Protein AF-A0A8S9FBH9-F1 (afdb_monomer_lite)

Sequence (185 aa):
MNLSHRLPSRLKTMTKLHVSSLDAKRSSSVSAVSSFIMPPCSRPLRRAVIYIVAISISIFVLYRSLDSLDAVPGSSSSIFSRIFPSFDSFQSLELEEPKLEDVLRRAATRDNTVILTTLNEAWAAPGSVIDLFFESFRIGEGTSMLLNHLVIIALDAKAYSRCRELHKHCFSLETEGVDFSSVFK

Radius of gyration: 32.29 Å; chains: 1; bounding box: 54×77×90 Å

Secondary structure (DSSP, 8-state):
-------------------------------------PPP--HHHHHHHHHHHHHHHHHHHHHHHHHTSS-PPPPP--SGGGT-TT-TTS-S----PPPHHHHHHHH--TTS--EEEEE-HHHHSTTSHHHHHHHHHHHSTTGGGGGGTEEEEESSHHHHHHHHHH-S-EEE---TT--GGGTT-

pLDDT: mean 71.26, std 25.55, range [25.06, 98.19]

Structure (mmCIF, N/CA/C/O backbone):
data_AF-A0A8S9FBH9-F1
#
_entry.id   AF-A0A8S9FBH9-F1
#
loop_
_atom_site.group_PDB
_atom_site.id
_atom_site.type_symbol
_atom_site.label_atom_id
_atom_site.label_alt_id
_atom_site.label_comp_id
_atom_site.label_asym_id
_atom_site.label_entity_id
_atom_site.label_seq_id
_atom_site.pdbx_PDB_ins_code
_atom_site.Cartn_x
_atom_site.Cartn_y
_atom_site.Cartn_z
_atom_site.occupancy
_atom_site.B_iso_or_equiv
_atom_site.auth_seq_id
_atom_site.auth_comp_id
_atom_site.auth_asym_id
_atom_site.auth_atom_id
_atom_site.pdbx_PDB_model_num
ATOM 1 N N . MET A 1 1 ? -3.070 -26.910 27.640 1.00 42.75 1 MET A N 1
ATOM 2 C CA . MET A 1 1 ? -2.959 -26.814 29.119 1.00 42.75 1 MET A CA 1
ATOM 3 C C . MET A 1 1 ? -3.865 -25.690 29.616 1.00 42.75 1 MET A C 1
ATOM 5 O O . MET A 1 1 ? -4.257 -24.861 28.808 1.00 42.75 1 MET A O 1
ATOM 9 N N . ASN A 1 2 ? -4.192 -25.656 30.910 1.00 31.73 2 ASN A N 1
ATOM 10 C CA . ASN A 1 2 ? -4.990 -24.605 31.553 1.00 31.73 2 ASN A CA 1
ATOM 11 C C . ASN A 1 2 ? -4.221 -24.117 32.793 1.00 31.73 2 ASN A C 1
ATOM 13 O O . ASN A 1 2 ? -3.760 -24.957 33.563 1.00 31.73 2 ASN A O 1
ATOM 17 N N . LEU A 1 3 ? -4.065 -22.802 32.979 1.00 40.53 3 LEU A N 1
ATOM 18 C CA . LEU A 1 3 ? -3.448 -22.225 34.176 1.00 40.53 3 LEU A CA 1
ATOM 19 C C . LEU A 1 3 ? -4.279 -21.036 34.675 1.00 40.53 3 LEU A C 1
ATOM 21 O O . LEU A 1 3 ? -4.387 -20.015 34.003 1.00 40.53 3 LEU A O 1
ATOM 25 N N . SER A 1 4 ? -4.876 -21.179 35.859 1.00 39.44 4 SER A N 1
ATOM 26 C CA . SER A 1 4 ? -5.783 -20.192 36.456 1.00 39.44 4 SER A CA 1
ATOM 27 C C . SER A 1 4 ? -5.301 -19.757 37.843 1.00 39.44 4 SER A C 1
ATOM 29 O O . SER A 1 4 ? -5.444 -20.508 38.805 1.00 39.44 4 SER A O 1
ATOM 31 N N . HIS A 1 5 ? -4.823 -18.517 37.972 1.00 41.66 5 HIS A N 1
ATOM 32 C CA . HIS A 1 5 ? -4.585 -17.837 39.256 1.00 41.66 5 HIS A CA 1
ATOM 33 C C . HIS A 1 5 ? -5.153 -16.410 39.139 1.00 41.66 5 HIS A C 1
ATOM 35 O O . HIS A 1 5 ? -4.651 -15.618 38.354 1.00 41.66 5 HIS A O 1
ATOM 41 N N . ARG A 1 6 ? -6.331 -16.072 39.681 1.00 37.19 6 ARG A N 1
ATOM 42 C CA . ARG A 1 6 ? -6.738 -15.955 41.103 1.00 37.19 6 ARG A CA 1
ATOM 43 C C . ARG A 1 6 ? -5.998 -14.862 41.903 1.00 37.19 6 ARG A C 1
ATOM 45 O O . ARG A 1 6 ? -5.068 -15.137 42.649 1.00 37.19 6 ARG A O 1
ATOM 52 N N . LEU A 1 7 ? -6.552 -13.646 41.796 1.00 46.41 7 LEU A N 1
ATOM 53 C CA . LEU A 1 7 ? -6.781 -12.647 42.870 1.00 46.41 7 LEU A CA 1
ATOM 54 C C . LEU A 1 7 ? -7.252 -13.295 44.205 1.00 46.41 7 LEU A C 1
ATOM 56 O O . LEU A 1 7 ? -7.751 -14.425 44.134 1.00 46.41 7 LEU A O 1
ATOM 60 N N . PRO A 1 8 ? -7.223 -12.625 45.394 1.00 44.41 8 PRO A N 1
ATOM 61 C CA . PRO A 1 8 ? -7.472 -11.183 45.648 1.00 44.41 8 PRO A CA 1
ATOM 62 C C . PRO A 1 8 ? -6.490 -10.573 46.712 1.00 44.41 8 PRO A C 1
ATOM 64 O O . PRO A 1 8 ? -5.347 -11.003 46.723 1.00 44.41 8 PRO A O 1
ATOM 67 N N . SER A 1 9 ? -6.736 -9.582 47.604 1.00 35.50 9 SER A N 1
ATOM 68 C CA . SER A 1 9 ? -7.927 -8.802 48.040 1.00 35.50 9 SER A CA 1
ATOM 69 C C . SER A 1 9 ? -7.603 -7.528 48.866 1.00 35.50 9 SER A C 1
ATOM 71 O O . SER A 1 9 ? -6.789 -7.606 49.774 1.00 35.50 9 SER A O 1
ATOM 73 N N . ARG A 1 10 ? -8.433 -6.473 48.698 1.00 39.34 10 ARG A N 1
ATOM 74 C CA . ARG A 1 10 ? -8.969 -5.514 49.719 1.00 39.34 10 ARG A CA 1
ATOM 75 C C . ARG A 1 10 ? -8.028 -4.706 50.653 1.00 39.34 10 ARG A C 1
ATOM 77 O O . ARG A 1 10 ? -7.393 -5.282 51.523 1.00 39.34 10 ARG A O 1
ATOM 84 N N . LEU A 1 11 ? -8.316 -3.396 50.761 1.00 38.41 11 LEU A N 1
ATOM 85 C CA . LEU A 1 11 ? -8.993 -2.788 51.939 1.00 38.41 11 LEU A CA 1
ATOM 86 C C . LEU A 1 11 ? -9.667 -1.449 51.532 1.00 38.41 11 LEU A C 1
ATOM 88 O O . LEU A 1 11 ? -9.016 -0.586 50.965 1.00 38.41 11 LEU A O 1
ATOM 92 N N . LYS A 1 12 ? -11.011 -1.393 51.482 1.00 35.06 12 LYS A N 1
ATOM 93 C CA . LYS A 1 12 ? -11.954 -0.716 52.421 1.00 35.06 12 LYS A CA 1
ATOM 94 C C . LYS A 1 12 ? -11.729 0.807 52.580 1.00 35.06 12 LYS A C 1
ATOM 96 O O . LYS A 1 12 ? -10.680 1.193 53.065 1.00 35.06 12 LYS A O 1
ATOM 101 N N . THR A 1 13 ? -12.605 1.7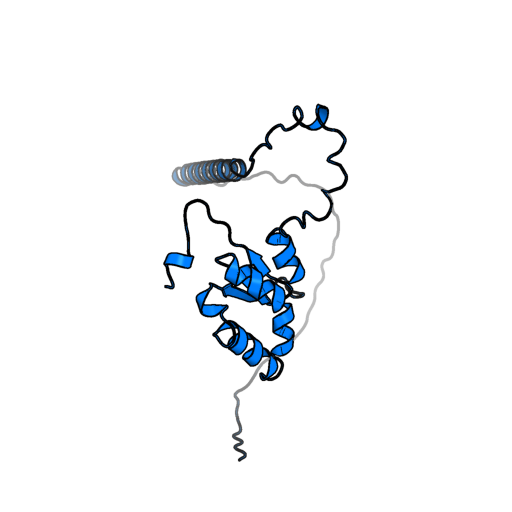20 52.130 1.00 31.25 13 THR A N 1
ATOM 102 C CA . THR A 1 13 ? -14.051 1.971 52.422 1.00 31.25 13 THR A CA 1
ATOM 103 C C . THR A 1 13 ? -14.312 2.750 53.721 1.00 31.25 13 THR A C 1
ATOM 105 O O . THR A 1 13 ? -14.167 2.164 54.787 1.00 31.25 13 THR A O 1
ATOM 108 N N . MET A 1 14 ? -14.812 3.994 53.588 1.00 36.06 14 MET A N 1
ATOM 109 C CA . MET A 1 14 ? -15.831 4.744 54.380 1.00 36.06 14 MET A CA 1
ATOM 110 C C . MET A 1 14 ? -15.594 6.273 54.210 1.00 36.06 14 MET A C 1
ATOM 112 O O . MET A 1 14 ? -14.488 6.658 53.855 1.00 36.06 14 MET A O 1
ATOM 116 N N . THR A 1 15 ? -16.567 7.191 54.336 1.00 32.78 15 THR A N 1
ATOM 117 C CA . THR A 1 15 ? -17.953 7.096 54.858 1.00 32.78 15 THR A CA 1
ATOM 118 C C . THR A 1 15 ? -18.947 7.953 54.034 1.00 32.78 15 THR A C 1
ATOM 120 O O . THR A 1 15 ? -18.561 8.687 53.132 1.00 32.78 15 THR A O 1
ATOM 123 N N . LYS A 1 16 ? -20.245 7.851 54.349 1.00 33.19 16 LYS A N 1
ATOM 124 C CA . LYS A 1 16 ? -21.409 8.521 53.726 1.00 33.19 16 LYS A CA 1
ATOM 125 C C . LYS A 1 16 ? -22.096 9.433 54.756 1.00 33.19 16 LYS A C 1
ATOM 127 O O . LYS A 1 16 ? -22.123 9.021 55.908 1.00 33.19 16 LYS A O 1
ATOM 132 N N . LEU A 1 17 ? -22.693 10.561 54.327 1.00 28.41 17 LEU A N 1
ATOM 133 C CA . LEU A 1 17 ? -23.881 11.302 54.856 1.00 28.41 17 LEU A CA 1
ATOM 134 C C . LEU A 1 17 ? -23.805 12.792 54.399 1.00 28.41 17 LEU A C 1
ATOM 136 O O . LEU A 1 17 ? -22.716 13.247 54.079 1.00 28.41 17 LEU A O 1
ATOM 140 N N . HIS A 1 18 ? -24.839 13.649 54.431 1.00 27.44 18 HIS A N 1
ATOM 141 C CA . HIS A 1 18 ? -26.244 13.550 53.981 1.00 27.44 18 HIS A CA 1
ATOM 142 C C . HIS A 1 18 ? -26.946 14.922 54.160 1.00 27.44 18 HIS A C 1
ATOM 144 O O . HIS A 1 18 ? -27.105 15.374 55.286 1.00 27.44 18 HIS A O 1
ATOM 150 N N . VAL A 1 19 ? -27.390 15.528 53.049 1.00 29.62 19 VAL A N 1
ATOM 151 C CA . VAL A 1 19 ? -28.557 16.436 52.881 1.00 29.62 19 VAL A CA 1
ATOM 152 C C . VAL A 1 19 ? -28.923 17.435 54.002 1.00 29.62 19 VAL A C 1
ATOM 154 O O . VAL A 1 19 ? -29.487 17.048 55.023 1.00 29.62 19 VAL A O 1
ATOM 157 N N . SER A 1 20 ? -28.806 18.737 53.695 1.00 27.69 20 SER A N 1
ATOM 158 C CA . SER A 1 20 ? -29.863 19.784 53.797 1.00 27.69 20 SER A CA 1
ATOM 159 C C . SER A 1 20 ? -29.288 21.109 53.258 1.00 27.69 20 SER A C 1
ATOM 161 O O . SER A 1 20 ? -28.214 21.511 53.680 1.00 27.69 20 SER A O 1
ATOM 163 N N . SER A 1 21 ? -29.809 21.729 52.193 1.00 29.33 21 SER A N 1
ATOM 164 C CA . SER A 1 21 ? -31.134 22.361 52.034 1.00 29.33 21 SER A CA 1
ATOM 165 C C . SER A 1 21 ? -31.280 23.691 52.784 1.00 29.33 21 SER A C 1
ATOM 167 O O . SER A 1 21 ? -31.655 23.692 53.953 1.00 29.33 21 SER A O 1
ATOM 169 N N . LEU A 1 22 ? -31.113 24.808 52.064 1.00 36.09 22 LEU A N 1
ATOM 170 C CA . LEU A 1 22 ? -31.964 25.997 52.217 1.00 36.09 22 LEU A CA 1
ATOM 171 C C . LEU A 1 22 ? -31.908 26.858 50.941 1.00 36.09 22 LEU A C 1
ATOM 173 O O . LEU A 1 22 ? -30.915 27.525 50.665 1.00 36.09 22 LEU A O 1
ATOM 177 N N . ASP A 1 23 ? -32.983 26.815 50.155 1.00 31.38 23 ASP A N 1
ATOM 178 C CA . ASP A 1 23 ? -33.165 27.636 48.955 1.00 31.38 23 ASP A CA 1
ATOM 179 C C . ASP A 1 23 ? -33.578 29.071 49.321 1.00 31.38 23 ASP A C 1
ATOM 181 O O . ASP A 1 23 ? -34.546 29.276 50.054 1.00 31.38 23 ASP A O 1
ATOM 185 N N . ALA A 1 24 ? -32.906 30.072 48.744 1.00 29.06 24 ALA A N 1
ATOM 186 C CA . ALA A 1 24 ? -33.258 31.496 48.856 1.00 29.06 24 ALA A CA 1
ATOM 187 C C . ALA A 1 24 ? -33.447 32.137 47.465 1.00 29.06 24 ALA A C 1
ATOM 189 O O . ALA A 1 24 ? -32.886 33.176 47.122 1.00 29.06 24 ALA A O 1
ATOM 190 N N . LYS A 1 25 ? -34.250 31.459 46.643 1.00 30.03 25 LYS A N 1
ATOM 191 C CA . LYS A 1 25 ? -34.671 31.822 45.283 1.00 30.03 25 LYS A CA 1
ATOM 192 C C . LYS A 1 25 ? -35.120 33.288 45.135 1.00 30.03 25 LYS A C 1
ATOM 194 O O . LYS A 1 25 ? -36.192 33.655 45.616 1.00 30.03 25 LYS A O 1
ATOM 199 N N . ARG A 1 26 ? -34.445 34.059 44.270 1.00 25.06 26 ARG A N 1
ATOM 200 C CA . ARG A 1 26 ? -35.131 35.060 43.427 1.00 25.06 26 ARG A CA 1
ATOM 201 C C . ARG A 1 26 ? -34.497 35.184 42.043 1.00 25.06 26 ARG A C 1
ATOM 203 O O . ARG A 1 26 ? -33.284 35.263 41.907 1.00 25.06 26 ARG A O 1
ATOM 210 N N . SER A 1 27 ? -35.350 35.195 41.021 1.00 35.34 27 SER A N 1
ATOM 211 C CA . SER A 1 27 ? -34.977 35.385 39.619 1.00 35.34 27 SER A CA 1
ATOM 212 C C . SER A 1 27 ? -35.276 36.814 39.172 1.00 35.34 27 SER A C 1
ATOM 214 O O . SER A 1 27 ? -36.361 37.321 39.463 1.00 35.34 27 SER A O 1
ATOM 216 N N . SER A 1 28 ? -34.344 37.416 38.430 1.00 31.23 28 SER A N 1
ATOM 217 C CA . SER A 1 28 ? -34.627 38.435 37.411 1.00 31.23 28 SER A CA 1
ATOM 218 C C . SER A 1 28 ? -33.380 38.689 36.560 1.00 31.23 28 SER A C 1
ATOM 220 O O . SER A 1 28 ? -32.383 39.215 37.050 1.00 31.23 28 SER A O 1
ATOM 222 N N . SER A 1 29 ? -33.441 38.348 35.277 1.00 43.03 29 SER A N 1
ATOM 223 C CA . SER A 1 29 ? -32.496 38.824 34.264 1.00 43.03 29 SER A CA 1
ATOM 224 C C . SER A 1 29 ? -32.738 40.301 33.939 1.00 43.03 29 SER A C 1
ATOM 226 O O . SER A 1 29 ? -33.898 40.670 33.774 1.00 43.03 29 SER A O 1
ATOM 228 N N . VAL A 1 30 ? -31.675 41.095 33.752 1.00 35.41 30 VAL A N 1
ATOM 229 C CA . VAL A 1 30 ? -31.460 42.039 32.624 1.00 35.41 30 VAL A CA 1
ATOM 230 C C . VAL A 1 30 ? -30.144 42.814 32.833 1.00 35.41 30 VAL A C 1
ATOM 232 O O . VAL A 1 30 ? -29.771 43.142 33.953 1.00 35.41 30 VAL A O 1
ATOM 235 N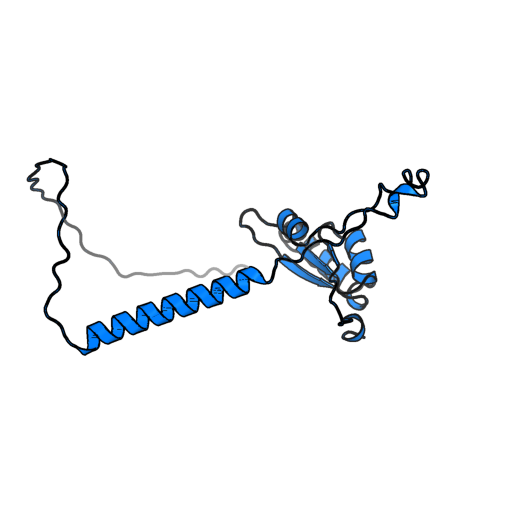 N . SER A 1 31 ? -29.449 43.055 31.719 1.00 43.34 31 SER A N 1
ATOM 236 C CA . SER A 1 31 ? -28.289 43.924 31.459 1.00 43.34 31 SER A CA 1
ATOM 237 C C . SER A 1 31 ? -27.680 44.770 32.592 1.00 43.34 31 SER A C 1
ATOM 239 O O . SER A 1 31 ? -28.280 45.736 33.057 1.00 43.34 31 SER A O 1
ATOM 241 N N . ALA A 1 32 ? -26.384 44.555 32.845 1.00 33.88 32 ALA A N 1
ATOM 242 C CA . ALA A 1 32 ? -25.480 45.565 33.400 1.00 33.88 32 ALA A CA 1
ATOM 243 C C . ALA A 1 32 ? -24.121 45.513 32.678 1.00 33.88 32 ALA A C 1
ATOM 245 O O . ALA A 1 32 ? -23.449 44.481 32.678 1.00 33.88 32 ALA A O 1
ATOM 246 N N . VAL A 1 33 ? -23.701 46.625 32.065 1.00 45.91 33 VAL A N 1
ATOM 247 C CA . VAL A 1 33 ? -22.347 46.773 31.505 1.00 45.91 33 VAL A CA 1
ATOM 248 C C . VAL A 1 33 ? -21.393 47.057 32.665 1.00 45.91 33 VAL A C 1
ATOM 250 O O . VAL A 1 33 ? -21.303 48.189 33.133 1.00 45.91 33 VAL A O 1
ATOM 253 N N . SER A 1 34 ? -20.716 46.023 33.167 1.00 34.81 34 SER A N 1
ATOM 254 C CA . SER A 1 34 ? -19.771 46.165 34.280 1.00 34.81 34 SER A CA 1
ATOM 255 C C . SER A 1 34 ? -18.381 46.550 33.771 1.00 34.81 34 SER A C 1
ATOM 257 O O . SER A 1 34 ? -17.712 45.762 33.105 1.00 34.81 34 SER A O 1
ATOM 259 N N . SER A 1 35 ? -17.952 47.769 34.094 1.00 37.72 35 SER A N 1
ATOM 260 C CA . SER A 1 35 ? -16.698 48.381 33.643 1.00 37.72 35 SER A CA 1
ATOM 261 C C . SER A 1 35 ? -15.438 47.566 33.967 1.00 37.72 35 SER A C 1
ATOM 263 O O . SER A 1 35 ? -15.326 46.963 35.035 1.00 37.72 35 SER A O 1
ATOM 265 N N . PHE A 1 36 ? -14.429 47.652 33.093 1.00 47.38 36 PHE A N 1
ATOM 266 C CA . PHE A 1 36 ? -13.065 47.189 33.372 1.00 47.38 36 PHE A CA 1
ATOM 267 C C . PHE A 1 36 ? -12.429 48.017 34.504 1.00 47.38 36 PHE A C 1
ATOM 269 O O . PHE A 1 36 ? -11.858 49.081 34.264 1.00 47.38 36 PHE A O 1
ATOM 276 N N . ILE A 1 37 ? -12.492 47.519 35.739 1.00 49.91 37 ILE A N 1
ATOM 277 C CA . ILE A 1 37 ? -11.768 48.092 36.882 1.00 49.91 37 ILE A CA 1
ATOM 278 C C . ILE A 1 37 ? -10.379 47.444 36.950 1.00 49.91 37 ILE A C 1
ATOM 280 O O . ILE A 1 37 ? -10.237 46.302 37.384 1.00 49.91 37 ILE A O 1
ATOM 284 N N . MET A 1 38 ? -9.344 48.170 36.516 1.00 52.75 38 MET A N 1
ATOM 285 C CA . MET A 1 38 ? -7.951 47.736 36.676 1.00 52.75 38 MET A CA 1
ATOM 286 C C . MET A 1 38 ? -7.377 48.172 38.040 1.00 52.75 38 MET A C 1
ATOM 288 O O . MET A 1 38 ? -7.418 49.364 38.352 1.00 52.75 38 MET A O 1
ATOM 292 N N . PRO A 1 39 ? -6.788 47.255 38.836 1.00 59.88 39 PRO A N 1
ATOM 293 C CA . PRO A 1 39 ? -5.973 47.605 40.003 1.00 59.88 39 PRO A CA 1
ATOM 294 C C . PRO A 1 39 ? -4.631 48.260 39.586 1.00 59.88 39 PRO A C 1
ATOM 296 O O . PRO A 1 39 ? -4.256 48.207 38.411 1.00 59.88 39 PRO A O 1
ATOM 299 N N . PRO A 1 40 ? -3.903 48.924 40.509 1.00 55.53 40 PRO A N 1
ATOM 300 C CA . PRO A 1 40 ? -2.894 49.926 40.152 1.00 55.53 40 PRO A CA 1
ATOM 301 C C . PRO A 1 40 ? -1.664 49.415 39.380 1.00 55.53 40 PRO A C 1
ATOM 303 O O . PRO A 1 40 ? -1.146 48.320 39.589 1.00 55.53 40 PRO A O 1
ATOM 306 N N . CYS A 1 41 ? -1.157 50.290 38.507 1.00 57.19 41 CYS A N 1
ATOM 307 C CA . CYS A 1 41 ? -0.091 50.030 37.541 1.00 57.19 41 CYS A CA 1
ATOM 308 C C . CYS A 1 41 ? 1.263 49.616 38.149 1.00 57.19 41 CYS A C 1
ATOM 310 O O . CYS A 1 41 ? 2.119 50.465 38.418 1.00 57.19 41 CYS A O 1
ATOM 312 N N . SER A 1 42 ? 1.556 48.314 38.175 1.00 63.94 42 SER A N 1
ATOM 313 C CA . SER A 1 42 ? 2.945 47.850 38.154 1.00 63.94 42 SER A CA 1
ATOM 314 C C . SER A 1 42 ? 3.532 48.058 36.745 1.00 63.94 42 SER A C 1
ATOM 316 O O . SER A 1 42 ? 3.133 47.438 35.757 1.00 63.94 42 SER A O 1
ATOM 318 N N . ARG A 1 43 ? 4.505 48.974 36.631 1.00 62.16 43 ARG A N 1
ATOM 319 C CA . ARG A 1 43 ? 5.169 49.330 35.358 1.00 62.16 43 ARG A CA 1
ATOM 320 C C . ARG A 1 43 ? 5.690 48.136 34.521 1.00 62.16 43 ARG A C 1
ATOM 322 O O . ARG A 1 43 ? 5.571 48.237 33.298 1.00 62.16 43 ARG A O 1
ATOM 329 N N . PRO A 1 44 ? 6.224 47.023 35.081 1.00 63.12 44 PRO A N 1
ATOM 330 C CA . PRO A 1 44 ? 6.607 45.866 34.263 1.00 63.12 44 PRO A CA 1
ATOM 331 C C . PRO A 1 44 ? 5.416 45.133 33.626 1.00 63.12 44 PRO A C 1
ATOM 333 O O . PRO A 1 44 ? 5.536 44.696 32.484 1.00 63.12 44 PRO A O 1
ATOM 336 N N . LEU A 1 45 ? 4.257 45.042 34.292 1.00 68.81 45 LEU A N 1
ATOM 337 C CA . LEU A 1 45 ? 3.116 44.263 33.790 1.00 68.81 45 LEU A CA 1
ATOM 338 C C . LEU A 1 45 ? 2.542 44.862 32.497 1.00 68.81 45 LEU A C 1
ATOM 340 O O . LEU A 1 45 ? 2.313 44.141 31.529 1.00 68.81 45 LEU A O 1
ATOM 344 N N . ARG A 1 46 ? 2.410 46.196 32.429 1.00 79.44 46 ARG A N 1
ATOM 345 C CA . ARG A 1 46 ? 1.979 46.887 31.198 1.00 79.44 46 ARG A CA 1
ATOM 346 C C . ARG A 1 46 ? 2.950 46.658 30.033 1.00 79.44 46 ARG A C 1
ATOM 348 O O . ARG A 1 46 ? 2.503 46.568 28.895 1.00 79.44 46 ARG A O 1
ATOM 355 N N . ARG A 1 47 ? 4.259 46.539 30.296 1.00 80.44 47 ARG A N 1
ATOM 356 C CA . ARG A 1 47 ? 5.251 46.190 29.262 1.00 80.44 47 ARG A CA 1
ATOM 357 C C . ARG A 1 47 ? 5.096 44.735 28.814 1.00 80.44 47 ARG A C 1
ATOM 359 O O . ARG A 1 47 ? 5.042 44.494 27.615 1.00 80.44 47 ARG A O 1
ATOM 366 N N . ALA A 1 48 ? 4.958 43.794 29.750 1.00 85.31 48 ALA A N 1
ATOM 367 C CA . ALA A 1 48 ? 4.767 42.375 29.444 1.00 85.31 48 ALA A CA 1
ATOM 368 C C . ALA A 1 48 ? 3.541 42.126 28.545 1.00 85.31 48 ALA A C 1
ATOM 370 O O . ALA A 1 48 ? 3.658 41.430 27.541 1.00 85.31 48 ALA A O 1
ATOM 371 N N . VAL A 1 49 ? 2.399 42.762 28.837 1.00 89.81 49 VAL A N 1
ATOM 372 C CA . VAL A 1 49 ? 1.187 42.665 27.998 1.00 89.81 49 VAL A CA 1
ATOM 373 C C . VAL A 1 49 ? 1.435 43.178 26.574 1.00 89.81 49 VAL A C 1
ATOM 375 O O . VAL A 1 49 ? 1.029 42.522 25.618 1.00 89.81 49 VAL A O 1
ATOM 378 N N . ILE A 1 50 ? 2.145 44.301 26.407 1.00 90.94 50 ILE A N 1
ATOM 379 C CA . ILE A 1 50 ? 2.481 44.839 25.075 1.00 90.94 50 ILE A CA 1
ATOM 380 C C . ILE A 1 50 ? 3.376 43.864 24.295 1.00 90.94 50 ILE A C 1
ATOM 382 O O . ILE A 1 50 ? 3.122 43.635 23.115 1.00 90.94 50 ILE A O 1
ATOM 386 N N . TYR A 1 51 ? 4.374 43.245 24.939 1.00 92.69 51 TYR A N 1
ATOM 387 C CA . TYR A 1 51 ? 5.214 42.235 24.285 1.00 92.69 51 TYR A CA 1
ATOM 388 C C . TYR A 1 51 ? 4.422 40.985 23.881 1.00 92.69 51 TYR A C 1
ATOM 390 O O . TYR A 1 51 ? 4.589 40.516 22.761 1.00 92.69 51 TYR A O 1
ATOM 398 N N . ILE A 1 52 ? 3.529 40.477 24.737 1.00 92.31 52 ILE A N 1
ATOM 399 C CA . ILE A 1 52 ? 2.681 39.313 24.418 1.00 92.31 52 ILE A CA 1
ATOM 400 C C . ILE A 1 52 ? 1.780 39.611 23.210 1.00 92.31 52 ILE A C 1
ATOM 402 O O . ILE A 1 52 ? 1.708 38.802 22.286 1.00 92.31 52 ILE A O 1
ATOM 406 N N . VAL A 1 53 ? 1.151 40.791 23.170 1.00 95.12 53 VAL A N 1
ATOM 407 C CA . VAL A 1 53 ? 0.311 41.209 22.036 1.00 95.12 53 VAL A CA 1
ATOM 408 C C . VAL A 1 53 ? 1.142 41.357 20.757 1.00 95.12 53 VAL A C 1
ATOM 410 O O . VAL A 1 53 ? 0.757 40.803 19.730 1.00 95.12 53 VAL A O 1
ATOM 413 N N . ALA A 1 54 ? 2.311 42.003 20.814 1.00 94.81 54 ALA A N 1
ATOM 414 C CA . ALA A 1 54 ? 3.205 42.136 19.660 1.00 94.81 54 ALA A CA 1
ATOM 415 C C . ALA A 1 54 ? 3.683 40.773 19.120 1.00 94.81 54 ALA A C 1
ATOM 417 O O . ALA A 1 54 ? 3.661 40.549 17.912 1.00 94.81 54 ALA A O 1
ATOM 418 N N . ILE A 1 55 ? 4.049 39.840 20.007 1.00 95.12 55 ILE A N 1
ATOM 419 C CA . ILE A 1 55 ? 4.451 38.474 19.640 1.00 95.12 55 ILE A CA 1
ATOM 420 C C . ILE A 1 55 ? 3.283 37.723 18.987 1.00 95.12 55 ILE A C 1
ATOM 422 O O . ILE A 1 55 ? 3.467 37.126 17.929 1.00 95.12 55 ILE A O 1
ATOM 426 N N . SER A 1 56 ? 2.073 37.792 19.556 1.00 94.50 56 SER A N 1
ATOM 427 C CA . SER A 1 56 ? 0.898 37.115 18.984 1.00 94.50 56 SER A CA 1
ATOM 428 C C . SER A 1 56 ? 0.506 37.654 17.602 1.00 94.50 56 SER A C 1
ATOM 430 O O . SER A 1 56 ? 0.168 36.868 16.719 1.00 94.50 56 SER A O 1
ATOM 432 N N . ILE A 1 57 ? 0.631 38.969 17.375 1.00 94.25 57 ILE A N 1
ATOM 433 C CA . ILE A 1 57 ? 0.393 39.593 16.067 1.00 94.25 57 ILE A CA 1
ATOM 434 C C . ILE A 1 57 ? 1.451 39.136 15.055 1.00 94.25 57 ILE A C 1
ATOM 436 O O . ILE A 1 57 ? 1.083 38.714 13.961 1.00 94.25 57 ILE A O 1
ATOM 440 N N . SER A 1 58 ? 2.742 39.141 15.412 1.00 94.19 58 SER A N 1
ATOM 441 C CA . SER A 1 58 ? 3.802 38.633 14.526 1.00 94.19 58 SER A CA 1
ATOM 442 C C . SER A 1 58 ? 3.600 37.161 14.157 1.00 94.19 58 SER A C 1
ATOM 444 O O . SER A 1 58 ? 3.732 36.809 12.989 1.00 94.19 58 SER A O 1
ATOM 446 N N . ILE A 1 59 ? 3.234 36.306 15.119 1.00 91.56 59 ILE A N 1
ATOM 447 C CA . ILE A 1 59 ? 2.946 34.886 14.860 1.00 91.56 59 ILE A CA 1
ATOM 448 C C . ILE A 1 59 ? 1.753 34.741 13.905 1.00 91.56 59 ILE A C 1
ATOM 450 O O . ILE A 1 59 ? 1.840 33.980 12.945 1.00 91.56 59 ILE A O 1
ATOM 454 N N . PHE A 1 60 ? 0.669 35.495 14.111 1.00 88.94 60 PHE A N 1
ATOM 455 C CA . PHE A 1 60 ? -0.507 35.451 13.236 1.00 88.94 60 PHE A CA 1
ATOM 456 C C . PHE A 1 60 ? -0.201 35.919 11.804 1.00 88.94 60 PHE A C 1
ATOM 458 O O . PHE A 1 60 ? -0.658 35.298 10.845 1.00 88.94 60 PHE A O 1
ATOM 465 N N . VAL A 1 61 ? 0.607 36.973 11.642 1.00 87.94 61 VAL A N 1
ATOM 466 C CA . VAL A 1 61 ? 1.053 37.452 10.322 1.00 87.94 61 VAL A CA 1
ATOM 467 C C . VAL A 1 61 ? 1.926 36.407 9.622 1.00 87.94 61 VAL A C 1
ATOM 469 O O . VAL A 1 61 ? 1.689 36.115 8.454 1.00 87.94 61 VAL A O 1
ATOM 472 N N . LEU A 1 62 ? 2.879 35.786 10.327 1.00 84.88 62 LEU A N 1
ATOM 473 C CA . LEU A 1 62 ? 3.705 34.711 9.764 1.00 84.88 62 LEU A CA 1
ATOM 474 C C . LEU A 1 62 ? 2.867 33.493 9.345 1.00 84.88 62 LEU A C 1
ATOM 476 O O . LEU A 1 62 ? 3.116 32.924 8.286 1.00 84.88 62 LEU A O 1
ATOM 480 N N . TYR A 1 63 ? 1.844 33.133 10.126 1.00 79.75 63 TYR A N 1
ATOM 481 C CA . TYR A 1 63 ? 0.929 32.038 9.791 1.00 79.75 63 TYR A CA 1
ATOM 482 C C . TYR A 1 63 ? 0.147 32.325 8.497 1.00 79.75 63 TYR A C 1
ATOM 484 O O . TYR A 1 63 ? 0.064 31.472 7.619 1.00 79.75 63 TYR A O 1
ATOM 492 N N . ARG A 1 64 ? -0.347 33.561 8.328 1.00 78.25 64 ARG A N 1
ATOM 493 C CA . ARG A 1 64 ? -1.028 34.011 7.099 1.00 78.25 64 ARG A CA 1
ATOM 494 C C . ARG A 1 64 ? -0.128 34.031 5.859 1.00 78.25 64 ARG A C 1
ATOM 496 O O . ARG A 1 64 ? -0.630 33.846 4.752 1.00 78.25 64 ARG A O 1
ATOM 503 N N . SER A 1 65 ? 1.177 34.241 6.025 1.00 67.56 65 SER A N 1
ATOM 504 C CA . SER A 1 65 ? 2.135 34.179 4.913 1.00 67.56 65 SER A CA 1
ATOM 505 C C . SER A 1 65 ? 2.400 32.751 4.425 1.00 67.56 65 SER A C 1
ATOM 507 O O . SER A 1 65 ? 2.698 32.577 3.249 1.00 67.56 65 SER A O 1
ATOM 509 N N . LEU A 1 66 ? 2.272 31.739 5.292 1.00 59.31 66 LEU A N 1
ATOM 510 C CA . LEU A 1 66 ? 2.361 30.325 4.898 1.00 59.31 66 LEU A CA 1
ATOM 511 C C . LEU A 1 66 ? 1.100 29.879 4.140 1.00 59.31 66 LEU A C 1
ATOM 513 O O . LEU A 1 66 ? 1.213 29.270 3.086 1.00 59.31 66 LEU A O 1
ATOM 517 N N . ASP A 1 67 ? -0.078 30.300 4.612 1.00 58.12 67 ASP A N 1
ATOM 518 C CA . ASP A 1 67 ? -1.395 30.135 3.956 1.00 58.12 67 ASP A CA 1
ATOM 519 C C . ASP A 1 67 ? -1.395 30.619 2.482 1.00 58.12 67 ASP A C 1
ATOM 521 O O . ASP A 1 67 ? -2.124 30.118 1.633 1.00 58.12 67 ASP A O 1
ATOM 525 N N . SER A 1 68 ? -0.541 31.599 2.161 1.00 55.03 68 SER A N 1
ATOM 526 C CA . SER A 1 68 ? -0.463 32.232 0.836 1.00 55.03 68 SER A CA 1
ATOM 527 C C . SER A 1 68 ? 0.439 31.501 -0.177 1.00 55.03 68 SER A C 1
ATOM 529 O O . SER A 1 68 ? 0.577 31.984 -1.300 1.00 55.03 68 SER A O 1
ATOM 531 N N . LEU A 1 69 ? 1.078 30.383 0.196 1.00 52.47 69 LEU A N 1
ATOM 532 C CA . LEU A 1 69 ? 2.007 29.638 -0.671 1.00 52.47 69 LEU A CA 1
ATOM 533 C C . LEU A 1 69 ? 1.354 28.496 -1.474 1.00 52.47 69 LEU A C 1
ATOM 535 O O . LEU A 1 69 ? 1.885 28.135 -2.520 1.00 52.47 69 LEU A O 1
ATOM 539 N N . ASP A 1 70 ? 0.185 27.995 -1.064 1.00 44.97 70 ASP A N 1
ATOM 540 C CA . ASP A 1 70 ? -0.523 26.881 -1.729 1.00 44.97 70 ASP A CA 1
ATOM 541 C C . ASP A 1 70 ? -1.416 27.314 -2.923 1.00 44.97 70 ASP A C 1
ATOM 543 O O . ASP A 1 70 ? -2.258 26.558 -3.409 1.00 44.97 70 ASP A O 1
ATOM 547 N N . ALA A 1 71 ? -1.250 28.542 -3.428 1.00 46.25 71 ALA A N 1
ATOM 548 C CA . ALA A 1 71 ? -2.109 29.147 -4.452 1.00 46.25 71 ALA A CA 1
ATOM 549 C C . ALA A 1 71 ? -1.456 29.207 -5.853 1.00 46.25 71 ALA A C 1
ATOM 551 O O . ALA A 1 71 ? -1.180 30.288 -6.379 1.00 46.25 71 ALA A O 1
ATOM 552 N N . VAL A 1 72 ? -1.231 28.050 -6.487 1.00 44.09 72 VAL A N 1
ATOM 553 C CA . VAL A 1 72 ? -0.711 27.967 -7.871 1.00 44.09 72 VAL A CA 1
ATOM 554 C C . VAL A 1 72 ? -1.799 28.341 -8.903 1.00 44.09 72 VAL A C 1
ATOM 556 O O . VAL A 1 72 ? -2.834 27.673 -8.956 1.00 44.09 72 VAL A O 1
ATOM 559 N N . PRO A 1 73 ? -1.598 29.354 -9.774 1.00 44.34 73 PRO A N 1
ATOM 560 C CA . PRO A 1 73 ? -2.549 29.685 -10.839 1.00 44.34 73 PRO A CA 1
ATOM 561 C C . PRO A 1 73 ? -2.404 28.751 -12.052 1.00 44.34 73 PRO A C 1
ATOM 563 O O . PRO A 1 73 ? -1.303 28.550 -12.565 1.00 44.34 73 PRO A O 1
ATOM 566 N N . GLY A 1 74 ? -3.520 28.220 -12.558 1.00 37.31 74 GLY A N 1
ATOM 567 C CA . GLY A 1 74 ? -3.533 27.330 -13.727 1.00 37.31 74 GLY A CA 1
ATOM 568 C C . GLY A 1 74 ? -3.100 28.008 -15.038 1.00 37.31 74 GLY A C 1
ATOM 569 O O . GLY A 1 74 ? -3.472 29.149 -15.320 1.00 37.31 74 GLY A O 1
ATOM 570 N N . SER A 1 75 ? -2.337 27.288 -15.867 1.00 39.41 75 SER A N 1
ATOM 571 C CA . SER A 1 75 ? -1.852 27.779 -17.169 1.00 39.41 75 SER A CA 1
ATOM 572 C C . SER A 1 75 ? -2.933 27.805 -18.260 1.00 39.41 75 SER A C 1
ATOM 574 O O . SER A 1 75 ? -3.879 27.023 -18.255 1.00 39.41 75 SER A O 1
ATOM 576 N N . SER A 1 76 ? -2.781 28.716 -19.227 1.00 50.25 76 SER A N 1
ATOM 577 C CA . SER A 1 76 ? -3.773 28.982 -20.282 1.00 50.25 76 SER A CA 1
ATOM 578 C C . SER A 1 76 ? -3.600 28.093 -21.523 1.00 50.25 76 SER A C 1
ATOM 580 O O . SER A 1 76 ? -2.554 28.126 -22.164 1.00 50.25 76 SER A O 1
ATOM 582 N N . SER A 1 77 ? -4.654 27.373 -21.925 1.00 47.44 77 SER A N 1
ATOM 583 C CA . SER A 1 77 ? -4.636 26.377 -23.019 1.00 47.44 77 SER A CA 1
ATOM 584 C C . SER A 1 77 ? -5.689 26.612 -24.127 1.00 47.44 77 SER A C 1
ATOM 586 O O . SER A 1 77 ? -6.128 25.687 -24.804 1.00 47.44 77 SER A O 1
ATOM 588 N N . SER A 1 78 ? -6.096 27.864 -24.368 1.00 51.47 78 SER A N 1
ATOM 589 C CA . SER A 1 78 ? -7.255 28.223 -25.217 1.00 51.47 78 SER A CA 1
ATOM 590 C C . SER A 1 78 ? -6.989 28.420 -26.725 1.00 51.47 78 SER A C 1
ATOM 592 O O . SER A 1 78 ? -7.900 28.814 -27.462 1.00 51.47 78 SER A O 1
ATOM 594 N N . ILE A 1 79 ? -5.758 28.176 -27.196 1.00 52.75 79 ILE A N 1
ATOM 595 C CA . ILE A 1 79 ? -5.335 28.448 -28.587 1.00 52.75 79 ILE A CA 1
ATOM 596 C C . ILE A 1 79 ? -5.351 27.183 -29.464 1.00 52.75 79 ILE A C 1
ATOM 598 O O . ILE A 1 79 ? -5.798 27.239 -30.609 1.00 52.75 79 ILE A O 1
ATOM 602 N N . PHE A 1 80 ? -4.896 26.038 -28.945 1.00 47.25 80 PHE A N 1
ATOM 603 C CA . PHE A 1 80 ? -4.649 24.835 -29.759 1.00 47.25 80 PHE A CA 1
ATOM 604 C C . PHE A 1 80 ? -5.937 24.112 -30.199 1.00 47.25 80 PHE A C 1
ATOM 606 O O . PHE A 1 80 ? -6.009 23.564 -31.298 1.00 47.25 80 PHE A O 1
ATOM 613 N N . SER A 1 81 ? -6.991 24.175 -29.378 1.00 41.88 81 SER A N 1
ATOM 614 C CA . SER A 1 81 ? -8.274 23.483 -29.586 1.00 41.88 81 SER A CA 1
ATOM 615 C C . SER A 1 81 ? -9.087 23.959 -30.799 1.00 41.88 81 SER A C 1
ATOM 617 O O . SER A 1 81 ? -10.072 23.324 -31.162 1.00 41.88 81 SER A O 1
ATOM 619 N N . ARG A 1 82 ? -8.688 25.054 -31.459 1.00 52.75 82 ARG A N 1
ATOM 620 C CA . ARG A 1 82 ? -9.395 25.603 -32.632 1.00 52.75 82 ARG A CA 1
ATOM 621 C C . ARG A 1 82 ? -8.936 25.030 -33.976 1.00 52.75 82 ARG A C 1
ATOM 623 O O . ARG A 1 82 ? -9.536 25.365 -34.992 1.00 52.75 82 ARG A O 1
ATOM 630 N N . ILE A 1 83 ? -7.863 24.236 -34.000 1.00 55.16 83 ILE A N 1
ATOM 631 C CA . ILE A 1 83 ? -7.174 23.860 -35.249 1.00 55.16 83 ILE A CA 1
ATOM 632 C C . ILE A 1 83 ? -7.602 22.469 -35.756 1.00 55.16 83 ILE A C 1
ATOM 634 O O . ILE A 1 83 ? -7.694 22.271 -36.965 1.00 55.16 83 ILE A O 1
ATOM 638 N N . PHE A 1 84 ? -7.922 21.523 -34.862 1.00 48.66 84 PHE A N 1
ATOM 639 C CA . PHE A 1 84 ? -8.242 20.134 -35.228 1.00 48.66 84 PHE A CA 1
ATOM 640 C C . PHE A 1 84 ? -9.473 19.586 -34.471 1.00 48.66 84 PHE A C 1
ATOM 642 O O . PHE A 1 84 ? -9.316 18.953 -33.429 1.00 48.66 84 PHE A O 1
ATOM 649 N N . PRO A 1 85 ? -10.703 19.763 -34.994 1.00 47.31 85 PRO A N 1
ATOM 650 C CA . PRO A 1 85 ? -11.940 19.337 -34.323 1.00 47.31 85 PRO A CA 1
ATOM 651 C C . PRO A 1 85 ? -12.213 17.820 -34.379 1.00 47.31 85 PRO A C 1
ATOM 653 O O . PRO A 1 85 ? -13.272 17.375 -33.956 1.00 47.31 85 PRO A O 1
ATOM 656 N N . SER A 1 86 ? -11.298 17.010 -34.924 1.00 41.22 86 SER A N 1
ATOM 657 C CA . SER A 1 86 ? -11.497 15.564 -35.141 1.00 41.22 86 SER A CA 1
ATOM 658 C C . SER A 1 86 ? -10.760 14.661 -34.144 1.00 41.22 86 SER A C 1
ATOM 660 O O . SER A 1 86 ? -10.761 13.447 -34.323 1.00 41.22 86 SER A O 1
ATOM 662 N N . PHE A 1 87 ? -10.127 15.222 -33.107 1.00 47.75 87 PHE A N 1
ATOM 663 C CA . PHE A 1 87 ? -9.487 14.437 -32.036 1.00 47.75 87 PHE A CA 1
ATOM 664 C C . PHE A 1 87 ? -10.426 14.158 -30.840 1.00 47.75 87 PHE A C 1
ATOM 666 O O . PHE A 1 87 ? -10.109 13.352 -29.966 1.00 47.75 87 PHE A O 1
ATOM 673 N N . ASP A 1 88 ? -11.619 14.763 -30.850 1.00 44.25 88 ASP A N 1
ATOM 674 C CA . ASP A 1 88 ? -12.652 14.767 -29.797 1.00 44.25 88 ASP A CA 1
ATOM 675 C C . ASP A 1 88 ? -13.400 13.418 -29.640 1.00 44.25 88 ASP A C 1
ATOM 677 O O . ASP A 1 88 ? -14.585 13.344 -29.329 1.00 44.25 88 ASP A O 1
ATOM 681 N N . SER A 1 89 ? -12.734 12.305 -29.952 1.00 44.72 89 SER A N 1
ATOM 682 C CA . SER A 1 89 ? -13.282 10.941 -29.858 1.00 44.72 89 SER A CA 1
ATOM 683 C C . SER A 1 89 ? -12.290 9.913 -29.301 1.00 44.72 89 SER A C 1
ATOM 685 O O . SER A 1 89 ? -12.605 8.728 -29.257 1.00 44.72 89 SER A O 1
ATOM 687 N N . PHE A 1 90 ? -11.114 10.356 -28.836 1.00 43.97 90 PHE A N 1
ATOM 688 C CA . PHE A 1 90 ? -10.169 9.522 -28.078 1.00 43.97 90 PHE A CA 1
ATOM 689 C C . PHE A 1 90 ? -9.980 9.963 -26.615 1.00 43.97 90 PHE A C 1
ATOM 691 O O . PHE A 1 90 ? -9.391 9.225 -25.827 1.00 43.97 90 PHE A O 1
ATOM 698 N N . GLN A 1 91 ? -10.522 11.117 -26.211 1.00 43.16 91 GLN A N 1
ATOM 699 C CA . GLN A 1 91 ? -10.345 11.678 -24.867 1.00 43.16 91 GLN A CA 1
ATOM 700 C C . GLN A 1 91 ? -11.527 11.354 -23.932 1.00 43.16 91 GLN A C 1
ATOM 702 O O . GLN A 1 91 ? -12.350 12.207 -23.612 1.00 43.16 91 GLN A O 1
ATOM 707 N N . SER A 1 92 ? -11.646 10.087 -23.516 1.00 45.56 92 SER A N 1
ATOM 708 C CA . SER A 1 92 ? -12.581 9.652 -22.449 1.00 45.56 92 SER A CA 1
ATOM 709 C C . SER A 1 92 ? -12.153 8.366 -21.716 1.00 45.56 92 SER A C 1
ATOM 711 O O . SER A 1 92 ? -12.982 7.671 -21.137 1.00 45.56 92 SER A O 1
ATOM 713 N N . LEU A 1 93 ? -10.850 8.059 -21.701 1.00 41.09 93 LEU A N 1
ATOM 714 C CA . LEU A 1 93 ? -10.227 7.178 -20.698 1.00 41.09 93 LEU A CA 1
ATOM 715 C C . LEU A 1 93 ? -8.910 7.771 -20.158 1.00 41.09 93 LEU A C 1
ATOM 717 O O . LEU A 1 93 ? -8.001 7.041 -19.765 1.00 41.09 93 LEU A O 1
ATOM 721 N N . GLU A 1 94 ? -8.831 9.103 -20.063 1.00 43.78 94 GLU A N 1
ATOM 722 C CA . GLU A 1 94 ? -8.011 9.718 -19.015 1.00 43.78 94 GLU A CA 1
ATOM 723 C C . GLU A 1 94 ? -8.651 9.372 -17.669 1.00 43.78 94 GLU A C 1
ATOM 725 O O . GLU A 1 94 ? -9.567 10.036 -17.183 1.00 43.78 94 GLU A O 1
ATOM 730 N N . LEU A 1 95 ? -8.192 8.265 -17.090 1.00 52.72 95 LEU A N 1
ATOM 731 C CA . LEU A 1 95 ? -8.450 7.925 -15.702 1.00 52.72 95 LEU A CA 1
ATOM 732 C C . LEU A 1 95 ? -7.580 8.872 -14.868 1.00 52.72 95 LEU A C 1
ATOM 734 O O . LEU A 1 95 ? -6.443 8.529 -14.557 1.00 52.72 95 LEU A O 1
ATOM 738 N N . GLU A 1 96 ? -8.103 10.078 -14.602 1.00 60.97 96 GLU A N 1
ATOM 739 C CA . GLU A 1 96 ? -7.463 11.108 -13.768 1.00 60.97 96 GLU A CA 1
ATOM 740 C C . GLU A 1 96 ? -6.898 10.436 -12.509 1.00 60.97 96 GLU A C 1
ATOM 742 O O . GLU A 1 96 ? -7.648 9.804 -11.756 1.00 60.97 96 GLU A O 1
ATOM 747 N N . GLU A 1 97 ? -5.572 10.506 -12.330 1.00 67.50 97 GLU A N 1
ATOM 748 C CA . GLU A 1 97 ? -4.879 9.835 -11.226 1.00 67.50 97 GLU A CA 1
ATOM 749 C C . GLU A 1 97 ? -5.543 10.262 -9.905 1.00 67.50 97 GLU A C 1
ATOM 751 O O . GLU A 1 97 ? -5.620 11.460 -9.607 1.00 67.50 97 GLU A O 1
ATOM 756 N N . PRO A 1 98 ? -6.100 9.317 -9.122 1.00 77.50 98 PRO A N 1
ATOM 757 C CA . PRO A 1 98 ? -6.967 9.669 -8.013 1.00 77.50 98 PRO A CA 1
ATOM 758 C C . PRO A 1 98 ? -6.159 10.400 -6.946 1.00 77.50 98 PRO A C 1
ATOM 760 O O . PRO A 1 98 ? -5.252 9.827 -6.339 1.00 77.50 98 PRO A O 1
ATOM 763 N N . LYS A 1 99 ? -6.524 11.662 -6.700 1.00 90.31 99 LYS A N 1
ATOM 764 C CA . LYS A 1 99 ? -5.881 12.535 -5.713 1.00 90.31 99 LYS A CA 1
ATOM 765 C C . LYS A 1 99 ? -5.748 11.806 -4.377 1.00 90.31 99 LYS A C 1
ATOM 767 O O . LYS A 1 99 ? -6.669 11.107 -3.951 1.00 90.31 99 LYS A O 1
ATOM 772 N N . LEU A 1 100 ? -4.611 11.986 -3.703 1.00 92.88 100 LEU A N 1
ATOM 773 C CA . LEU A 1 100 ? -4.286 11.258 -2.473 1.00 92.88 100 LEU A CA 1
ATOM 774 C C . LEU A 1 100 ? -5.401 11.376 -1.418 1.00 92.88 100 LEU A C 1
ATOM 776 O O . LEU A 1 100 ? -5.775 10.374 -0.814 1.00 92.88 100 LEU A O 1
ATOM 780 N N . GLU A 1 101 ? -5.999 12.562 -1.278 1.00 94.19 101 GLU A N 1
ATOM 781 C CA . GLU A 1 101 ? -7.191 12.821 -0.456 1.00 94.19 101 GLU A CA 1
ATOM 782 C C . GLU A 1 101 ? -8.348 11.849 -0.760 1.00 94.19 101 GLU A C 1
ATOM 784 O O . GLU A 1 101 ? -8.907 11.249 0.154 1.00 94.19 101 GLU A O 1
ATOM 789 N N . ASP A 1 102 ? -8.678 11.614 -2.033 1.00 95.00 102 ASP A N 1
ATOM 790 C CA . ASP A 1 102 ? -9.759 10.709 -2.438 1.00 95.00 102 ASP A CA 1
ATOM 791 C C . ASP A 1 102 ? -9.404 9.229 -2.230 1.00 95.00 102 ASP A C 1
ATOM 793 O O . ASP A 1 102 ? -10.296 8.399 -2.038 1.00 95.00 102 ASP A O 1
ATOM 797 N N . VAL A 1 103 ? -8.120 8.856 -2.265 1.00 96.19 103 VAL A N 1
ATOM 798 C CA . VAL A 1 103 ? -7.662 7.498 -1.905 1.00 96.19 103 VAL A CA 1
ATOM 799 C C . VAL A 1 103 ? -7.751 7.294 -0.389 1.00 96.19 103 VAL A C 1
ATOM 801 O O . VAL A 1 103 ? -8.371 6.328 0.061 1.00 96.19 103 VAL A O 1
ATOM 804 N N . LEU A 1 104 ? -7.210 8.228 0.400 1.00 97.19 104 LEU A N 1
ATOM 805 C CA . LEU A 1 104 ? -7.255 8.213 1.866 1.00 97.19 104 LEU A CA 1
ATOM 806 C C . LEU A 1 104 ? -8.702 8.194 2.379 1.00 97.19 104 LEU A C 1
ATOM 808 O O . LEU A 1 104 ? -9.054 7.355 3.206 1.00 97.19 104 LEU A O 1
ATOM 812 N N . ARG A 1 105 ? -9.572 9.048 1.829 1.00 97.38 105 ARG A N 1
ATOM 813 C CA . ARG A 1 105 ? -10.993 9.150 2.195 1.00 97.38 105 ARG A CA 1
ATOM 814 C C . ARG A 1 105 ? -11.792 7.878 1.887 1.00 97.38 105 ARG A C 1
ATOM 816 O O . ARG A 1 105 ? -12.717 7.559 2.629 1.00 97.38 105 ARG A O 1
ATOM 823 N N . ARG A 1 106 ? -11.438 7.127 0.834 1.00 96.75 106 ARG A N 1
ATOM 824 C CA . ARG A 1 106 ? -12.042 5.811 0.523 1.00 96.75 106 ARG A CA 1
ATOM 825 C C . ARG A 1 106 ? -11.496 4.672 1.389 1.00 96.75 106 ARG A C 1
ATOM 827 O O . ARG A 1 106 ? -12.200 3.687 1.600 1.00 96.75 106 ARG A O 1
ATOM 834 N N . ALA A 1 107 ? -10.273 4.806 1.896 1.00 97.88 107 ALA A N 1
ATOM 835 C CA . ALA A 1 107 ? -9.655 3.846 2.807 1.00 97.88 107 ALA A CA 1
ATOM 836 C C . ALA A 1 107 ? -9.983 4.094 4.287 1.00 97.88 107 ALA A C 1
ATOM 838 O O . ALA A 1 107 ? -9.829 3.187 5.101 1.00 97.88 107 ALA A O 1
ATOM 839 N N . ALA A 1 108 ? -10.426 5.292 4.661 1.00 98.12 108 ALA A N 1
ATOM 840 C CA . ALA A 1 108 ? -10.681 5.657 6.048 1.00 98.12 108 ALA A CA 1
ATOM 841 C C . ALA A 1 108 ? -11.646 4.692 6.767 1.00 98.12 108 ALA A C 1
ATOM 843 O O . ALA A 1 108 ? -12.680 4.269 6.244 1.00 98.12 108 ALA A O 1
ATOM 844 N N . THR A 1 109 ? -11.309 4.350 8.009 1.00 97.62 109 THR A N 1
ATOM 845 C CA . THR A 1 109 ? -12.257 3.774 8.974 1.00 97.62 109 THR A CA 1
ATOM 846 C C . THR A 1 109 ? -13.312 4.811 9.378 1.00 97.62 109 THR A C 1
ATOM 848 O O . THR A 1 109 ? -13.195 6.000 9.081 1.00 97.62 109 THR A O 1
ATOM 851 N N . ARG A 1 110 ? -14.334 4.377 10.130 1.00 96.38 110 ARG A N 1
ATOM 852 C CA . ARG A 1 110 ? -15.362 5.270 10.703 1.00 96.38 110 ARG A CA 1
ATOM 853 C C . ARG A 1 110 ? -14.786 6.376 11.598 1.00 96.38 110 ARG A C 1
ATOM 855 O O . ARG A 1 110 ? -15.430 7.406 11.763 1.00 96.38 110 ARG A O 1
ATOM 862 N N . ASP A 1 111 ? -13.589 6.152 12.131 1.00 97.12 111 ASP A N 1
ATOM 863 C CA . ASP A 1 111 ? -12.858 7.041 13.033 1.00 97.12 111 ASP A CA 1
ATOM 864 C C . ASP A 1 111 ? -11.706 7.768 12.303 1.00 97.12 111 ASP A C 1
ATOM 866 O O . ASP A 1 111 ? -10.709 8.151 12.911 1.00 97.12 111 ASP A O 1
ATOM 870 N N . ASN A 1 112 ? -11.816 7.921 10.974 1.00 96.44 112 ASN A N 1
ATOM 871 C CA . ASN A 1 112 ? -10.862 8.598 10.081 1.00 96.44 112 ASN A CA 1
ATOM 872 C C . ASN A 1 112 ? -9.418 8.051 10.116 1.00 96.44 112 ASN A C 1
ATOM 874 O O . ASN A 1 112 ? -8.478 8.729 9.709 1.00 96.44 112 ASN A O 1
ATOM 878 N N . THR A 1 113 ? -9.225 6.813 10.577 1.00 97.31 113 THR A N 1
ATOM 879 C CA . THR A 1 113 ? -7.913 6.145 10.608 1.00 97.31 113 THR A CA 1
ATOM 880 C C . THR A 1 113 ? -7.678 5.351 9.321 1.00 97.31 113 THR A C 1
ATOM 882 O O . THR A 1 113 ? -8.595 4.670 8.858 1.00 97.31 113 THR A O 1
ATOM 885 N N . VAL A 1 114 ? -6.455 5.391 8.787 1.00 97.88 114 VAL A N 1
ATOM 886 C CA . VAL A 1 114 ? -5.968 4.580 7.654 1.00 97.88 114 VAL A CA 1
ATOM 887 C C . VAL A 1 114 ? -4.711 3.805 8.056 1.00 97.88 114 VAL A C 1
ATOM 889 O O . VAL A 1 114 ? -3.973 4.233 8.942 1.00 97.88 114 VAL A O 1
ATOM 892 N N . ILE A 1 115 ? -4.442 2.684 7.388 1.00 97.81 115 ILE A N 1
ATOM 893 C CA . ILE A 1 115 ? -3.168 1.960 7.478 1.00 97.81 115 ILE A CA 1
ATOM 894 C C . ILE A 1 115 ? -2.357 2.323 6.236 1.00 97.81 115 ILE A C 1
ATOM 896 O O . ILE A 1 115 ? -2.815 2.090 5.123 1.00 97.81 115 ILE A O 1
ATOM 900 N N . LEU A 1 116 ? -1.163 2.886 6.411 1.00 97.38 116 LEU A N 1
ATOM 901 C CA . LEU A 1 116 ? -0.304 3.316 5.307 1.00 97.38 116 LEU A CA 1
ATOM 902 C C . LEU A 1 116 ? 0.913 2.394 5.176 1.00 97.38 116 LEU A C 1
ATOM 904 O O . LEU A 1 116 ? 1.506 2.004 6.181 1.00 97.38 116 LEU A O 1
ATOM 908 N N . THR A 1 117 ? 1.313 2.079 3.946 1.00 96.69 117 THR A N 1
ATOM 909 C CA . THR A 1 117 ? 2.594 1.419 3.653 1.00 96.69 117 THR A CA 1
ATOM 910 C C . THR A 1 117 ? 3.192 1.932 2.342 1.00 96.69 117 THR A C 1
ATOM 912 O O . THR A 1 117 ? 2.478 2.511 1.521 1.00 96.69 117 THR A O 1
ATOM 915 N N . THR A 1 118 ? 4.494 1.733 2.142 1.00 95.38 118 THR A N 1
ATOM 916 C CA . THR A 1 118 ? 5.216 2.083 0.909 1.00 95.38 118 THR A CA 1
ATOM 917 C C . THR A 1 118 ? 5.632 0.828 0.143 1.00 95.38 118 THR A C 1
ATOM 919 O O . THR A 1 118 ? 5.864 -0.226 0.735 1.00 95.38 118 THR A O 1
ATOM 922 N N . LEU A 1 119 ? 5.724 0.929 -1.184 1.00 96.00 119 LEU A N 1
ATOM 923 C CA . LEU A 1 119 ? 6.062 -0.191 -2.063 1.00 96.00 119 LEU A CA 1
ATOM 924 C C . LEU A 1 119 ? 6.993 0.254 -3.200 1.00 96.00 119 LEU A C 1
ATOM 926 O O . LEU A 1 119 ? 6.737 1.270 -3.837 1.00 96.00 119 LEU A O 1
ATOM 930 N N . ASN A 1 120 ? 8.042 -0.523 -3.472 1.00 95.00 120 ASN A N 1
ATOM 931 C CA . ASN A 1 120 ? 8.984 -0.332 -4.582 1.00 95.00 120 ASN A CA 1
ATOM 932 C C . ASN A 1 120 ? 9.034 -1.588 -5.478 1.00 95.00 120 ASN A C 1
ATOM 934 O O . ASN A 1 120 ? 8.491 -2.629 -5.105 1.00 95.00 120 ASN A O 1
ATOM 938 N N . GLU A 1 121 ? 9.697 -1.509 -6.635 1.00 94.06 121 GLU A N 1
ATOM 939 C CA . GLU A 1 121 ? 9.854 -2.605 -7.604 1.00 94.06 121 GLU A CA 1
ATOM 940 C C . GLU A 1 121 ? 10.295 -3.920 -6.936 1.00 94.06 121 GLU A C 1
ATOM 942 O O . GLU A 1 121 ? 9.699 -4.972 -7.178 1.00 94.06 121 GLU A O 1
ATOM 947 N N . ALA A 1 122 ? 11.307 -3.863 -6.065 1.00 94.12 122 ALA A N 1
ATOM 948 C CA . ALA A 1 122 ? 11.893 -5.040 -5.424 1.00 94.12 122 ALA A CA 1
ATOM 949 C C . ALA A 1 122 ? 10.921 -5.755 -4.467 1.00 94.12 122 ALA A C 1
ATOM 951 O O . ALA A 1 122 ? 10.936 -6.981 -4.368 1.00 94.12 122 ALA A O 1
ATOM 952 N N . TRP A 1 123 ? 10.066 -5.002 -3.772 1.00 95.94 123 TRP A N 1
ATOM 953 C CA . TRP A 1 123 ? 9.043 -5.524 -2.856 1.00 95.94 123 TRP A CA 1
ATOM 954 C C . TRP A 1 123 ? 7.699 -5.803 -3.545 1.00 95.94 123 TRP A C 1
ATOM 956 O O . TRP A 1 123 ? 6.832 -6.442 -2.947 1.00 95.94 123 TRP A O 1
ATOM 966 N N . ALA A 1 124 ? 7.527 -5.332 -4.784 1.00 96.94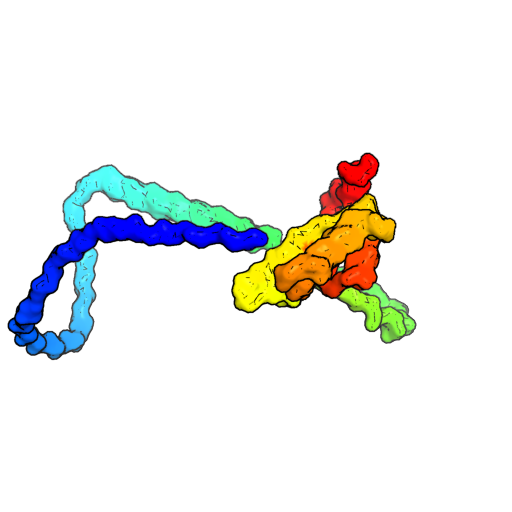 124 ALA A N 1
ATOM 967 C CA . ALA A 1 124 ? 6.377 -5.579 -5.649 1.00 96.94 124 ALA A CA 1
ATOM 968 C C . ALA A 1 124 ? 6.534 -6.823 -6.545 1.00 96.94 124 ALA A C 1
ATOM 970 O O . ALA A 1 124 ? 5.554 -7.292 -7.124 1.00 96.94 124 ALA A O 1
ATOM 971 N N . ALA A 1 125 ? 7.742 -7.373 -6.679 1.00 95.88 125 ALA A N 1
ATOM 972 C CA . ALA A 1 125 ? 7.991 -8.558 -7.497 1.00 95.88 125 ALA A CA 1
ATOM 973 C C . ALA A 1 125 ? 7.068 -9.741 -7.099 1.00 95.88 125 ALA A C 1
ATOM 975 O O . ALA A 1 125 ? 6.831 -9.946 -5.903 1.00 95.88 125 ALA A O 1
ATOM 976 N N . PRO A 1 126 ? 6.547 -10.544 -8.050 1.00 95.12 126 PRO A N 1
ATOM 977 C CA . PRO A 1 126 ? 5.718 -11.706 -7.728 1.00 95.12 126 PRO A CA 1
ATOM 978 C C . PRO A 1 126 ? 6.427 -12.684 -6.781 1.00 95.12 126 PRO A C 1
ATOM 980 O O . PRO A 1 126 ? 7.583 -13.043 -6.997 1.00 95.12 126 PRO A O 1
ATOM 983 N N . GLY A 1 127 ? 5.729 -13.111 -5.730 1.00 95.12 127 GLY A N 1
ATOM 984 C CA . GLY A 1 127 ? 6.263 -13.968 -4.669 1.00 95.12 127 GLY A CA 1
ATOM 985 C C . GLY A 1 127 ? 7.165 -13.261 -3.647 1.00 95.12 127 GLY A C 1
ATOM 986 O O . GLY A 1 127 ? 7.790 -13.942 -2.835 1.00 95.12 127 GLY A O 1
ATOM 987 N N . SER A 1 128 ? 7.255 -11.926 -3.673 1.00 95.44 128 SER A N 1
ATOM 988 C CA . SER A 1 128 ? 8.070 -11.140 -2.734 1.00 95.44 128 SER A CA 1
ATOM 989 C C . SER A 1 128 ? 7.257 -10.570 -1.555 1.00 95.44 128 SER A C 1
ATOM 991 O O . SER A 1 128 ? 6.234 -11.126 -1.146 1.00 95.44 128 SER A O 1
ATOM 993 N N . VAL A 1 129 ? 7.745 -9.477 -0.958 1.00 96.56 129 VAL A N 1
ATOM 994 C CA . VAL A 1 129 ? 7.258 -8.915 0.309 1.00 96.56 129 VAL A CA 1
ATOM 995 C C . VAL A 1 129 ? 5.770 -8.565 0.246 1.00 96.56 129 VAL A C 1
ATOM 997 O O . VAL A 1 129 ? 5.061 -8.855 1.207 1.00 96.56 129 VAL A O 1
ATOM 1000 N N . ILE A 1 130 ? 5.269 -8.000 -0.861 1.00 96.56 130 ILE A N 1
ATOM 1001 C CA . ILE A 1 130 ? 3.857 -7.597 -0.959 1.00 96.56 130 ILE A CA 1
ATOM 1002 C C . ILE A 1 130 ? 2.884 -8.781 -0.882 1.00 96.56 130 ILE A C 1
ATOM 1004 O O . ILE A 1 130 ? 1.862 -8.691 -0.201 1.00 96.56 130 ILE A O 1
ATOM 1008 N N . ASP A 1 131 ? 3.217 -9.910 -1.512 1.00 96.81 131 ASP A N 1
ATOM 1009 C CA . ASP A 1 131 ? 2.348 -11.088 -1.537 1.00 96.81 131 ASP A CA 1
ATOM 1010 C C . ASP A 1 131 ? 2.315 -11.756 -0.147 1.00 96.81 131 ASP A C 1
ATOM 1012 O O . ASP A 1 131 ? 1.244 -12.108 0.350 1.00 96.81 131 ASP A O 1
ATOM 1016 N N . LEU A 1 132 ? 3.467 -11.827 0.539 1.00 97.12 132 LEU A N 1
ATOM 1017 C CA . LEU A 1 132 ? 3.568 -12.286 1.934 1.00 97.12 132 LEU A CA 1
ATOM 1018 C C . LEU A 1 132 ? 2.853 -11.347 2.919 1.00 97.12 132 LEU A C 1
ATOM 1020 O O . LEU A 1 132 ? 2.189 -11.811 3.849 1.00 97.12 132 LEU A O 1
ATOM 1024 N N . PHE A 1 133 ? 2.958 -10.031 2.713 1.00 96.25 133 PHE A N 1
ATOM 1025 C CA . PHE A 1 133 ? 2.266 -9.023 3.515 1.00 96.25 133 PHE A CA 1
ATOM 1026 C C . PHE A 1 133 ? 0.751 -9.213 3.408 1.00 96.25 133 PHE A C 1
ATOM 1028 O O . PHE A 1 133 ? 0.087 -9.357 4.434 1.00 96.25 133 PHE A O 1
ATOM 1035 N N . PHE A 1 134 ? 0.209 -9.326 2.191 1.00 97.12 134 PHE A N 1
ATOM 1036 C CA . PHE A 1 134 ? -1.220 -9.571 1.968 1.00 97.12 134 PHE A CA 1
ATOM 1037 C C . PHE A 1 134 ? -1.690 -10.900 2.566 1.00 97.12 134 PHE A C 1
ATOM 1039 O O . PHE A 1 134 ? -2.755 -10.940 3.186 1.00 97.12 134 PHE A O 1
ATOM 1046 N N . GLU A 1 135 ? -0.903 -11.970 2.438 1.00 97.38 135 GLU A N 1
ATOM 1047 C CA . GLU A 1 135 ? -1.255 -13.268 3.016 1.00 97.38 135 GLU A CA 1
ATOM 1048 C C . GLU A 1 135 ? -1.288 -13.227 4.553 1.00 97.38 135 GLU A C 1
ATOM 1050 O O . GLU A 1 135 ? -2.189 -13.808 5.156 1.00 97.38 135 GLU A O 1
ATOM 1055 N N . SER A 1 136 ? -0.409 -12.449 5.202 1.00 96.88 136 SER A N 1
ATOM 1056 C CA . SER A 1 136 ? -0.415 -12.286 6.667 1.00 96.88 136 SER A CA 1
ATOM 1057 C C . SER A 1 136 ? -1.727 -11.696 7.219 1.00 96.88 136 SER A C 1
ATOM 1059 O O . SER A 1 136 ? -2.170 -12.079 8.304 1.00 96.88 136 SER A O 1
ATOM 1061 N N . PHE A 1 137 ? -2.411 -10.834 6.452 1.00 97.12 137 PHE A N 1
ATOM 1062 C CA . PHE A 1 137 ? -3.754 -10.349 6.797 1.00 97.12 137 PHE A CA 1
ATOM 1063 C C . PHE A 1 137 ? -4.864 -11.367 6.494 1.00 97.12 137 PHE A C 1
ATOM 1065 O O . PHE A 1 137 ? -5.939 -11.271 7.074 1.00 97.12 137 PHE A O 1
ATOM 1072 N N . ARG A 1 138 ? -4.656 -12.336 5.594 1.00 97.06 138 ARG A N 1
ATOM 1073 C CA . ARG A 1 138 ? -5.663 -13.368 5.280 1.00 97.06 138 ARG A CA 1
ATOM 1074 C C . ARG A 1 138 ? -5.660 -14.506 6.298 1.00 97.06 138 ARG A C 1
ATOM 1076 O O . ARG A 1 138 ? -6.733 -14.969 6.674 1.00 97.06 138 ARG A O 1
ATOM 1083 N N . ILE A 1 139 ? -4.476 -14.928 6.745 1.00 97.69 139 ILE A N 1
ATOM 1084 C CA . ILE A 1 139 ? -4.307 -16.023 7.717 1.00 97.69 139 ILE A CA 1
ATOM 1085 C C . ILE A 1 139 ? -4.443 -15.571 9.179 1.00 97.69 139 ILE A C 1
ATOM 1087 O O . ILE A 1 139 ? -4.621 -16.408 10.061 1.00 97.69 139 ILE A O 1
ATOM 1091 N N . GLY A 1 140 ? -4.329 -14.268 9.454 1.00 96.81 140 GLY A N 1
ATOM 1092 C CA . GLY A 1 140 ? -4.438 -13.718 10.804 1.00 96.81 140 GLY A CA 1
ATOM 1093 C C . GLY A 1 140 ? -5.883 -13.643 11.310 1.00 96.81 140 GLY A C 1
ATOM 1094 O O . GLY A 1 140 ? -6.814 -13.302 10.578 1.00 96.81 140 GLY A O 1
ATOM 1095 N N . GLU A 1 141 ? -6.079 -13.936 12.597 1.00 97.50 141 GLU A N 1
ATOM 1096 C CA . GLU A 1 141 ? -7.401 -13.909 13.225 1.00 97.50 141 GLU A CA 1
ATOM 1097 C C . GLU A 1 141 ? -7.967 -12.479 13.249 1.00 97.50 141 GLU A C 1
ATOM 1099 O O . GLU A 1 141 ? -7.436 -11.583 13.903 1.00 97.50 141 GLU A O 1
ATOM 1104 N N . GLY A 1 142 ? -9.042 -12.251 12.489 1.00 95.56 142 GLY A N 1
ATOM 1105 C CA . GLY A 1 142 ? -9.721 -10.955 12.395 1.00 95.56 142 GLY A CA 1
ATOM 1106 C C . GLY A 1 142 ? -8.974 -9.861 11.618 1.00 95.56 142 GLY A C 1
ATOM 1107 O O . GLY A 1 142 ? -9.527 -8.778 11.442 1.00 95.56 142 GLY A O 1
ATOM 1108 N N . THR A 1 143 ? -7.761 -10.102 11.109 1.00 97.12 143 THR A N 1
ATOM 1109 C CA . THR A 1 143 ? -6.961 -9.056 10.443 1.00 97.12 143 THR A CA 1
ATOM 1110 C C . THR A 1 143 ? -7.371 -8.796 8.991 1.00 97.12 143 THR A C 1
ATOM 1112 O O . THR A 1 143 ? -7.108 -7.713 8.474 1.00 97.12 143 THR A O 1
ATOM 1115 N N . SER A 1 144 ? -8.091 -9.712 8.339 1.00 96.56 144 SER A N 1
ATOM 1116 C CA . SER A 1 144 ? -8.457 -9.603 6.915 1.00 96.56 144 SER A CA 1
ATOM 1117 C C . SER A 1 144 ? -9.310 -8.379 6.575 1.00 96.56 144 SER A C 1
ATOM 1119 O O . SER A 1 144 ? -9.195 -7.825 5.480 1.00 96.56 144 SER A O 1
ATOM 1121 N N . MET A 1 145 ? -10.111 -7.885 7.526 1.00 96.25 145 MET A N 1
ATOM 1122 C CA . MET A 1 145 ? -10.889 -6.655 7.346 1.00 96.25 145 MET A CA 1
ATOM 1123 C C . MET A 1 145 ? -10.005 -5.408 7.183 1.00 96.25 145 MET A C 1
ATOM 1125 O O . MET A 1 145 ? -10.407 -4.473 6.488 1.00 96.25 145 MET A O 1
ATOM 1129 N N . LEU A 1 146 ? -8.792 -5.413 7.754 1.00 97.06 146 LEU A N 1
ATOM 1130 C CA . LEU A 1 146 ? -7.851 -4.289 7.737 1.00 97.06 146 LEU A CA 1
ATOM 1131 C C . LEU A 1 146 ? -7.334 -3.975 6.327 1.00 97.06 146 LEU A C 1
ATOM 1133 O O . LEU A 1 146 ? -7.026 -2.820 6.046 1.00 97.06 146 LEU A O 1
ATOM 1137 N N . LEU A 1 147 ? -7.330 -4.951 5.410 1.00 97.19 147 LEU A N 1
ATOM 1138 C CA . LEU A 1 147 ? -6.993 -4.725 3.998 1.00 97.19 147 LEU A CA 1
ATOM 1139 C C . LEU A 1 147 ? -7.936 -3.718 3.318 1.00 97.19 147 LEU A C 1
ATOM 1141 O O . LEU A 1 147 ? -7.533 -3.053 2.370 1.00 97.19 147 LEU A O 1
ATOM 1145 N N . ASN A 1 148 ? -9.168 -3.529 3.810 1.00 97.12 148 ASN A N 1
ATOM 1146 C CA . ASN A 1 148 ? -10.044 -2.462 3.306 1.00 97.12 148 ASN A CA 1
ATOM 1147 C C . ASN A 1 148 ? -9.547 -1.057 3.659 1.00 97.12 148 ASN A C 1
ATOM 1149 O O . ASN A 1 148 ? -9.868 -0.115 2.938 1.00 97.12 148 ASN A O 1
ATOM 1153 N N . HIS A 1 149 ? -8.773 -0.936 4.737 1.00 98.06 149 HIS A N 1
ATOM 1154 C CA . HIS A 1 149 ? -8.275 0.322 5.290 1.00 98.06 149 HIS A CA 1
ATOM 1155 C C . HIS A 1 149 ? -6.780 0.549 5.027 1.00 98.06 149 HIS A C 1
ATOM 1157 O O . HIS A 1 149 ? -6.224 1.568 5.433 1.00 98.06 149 HIS A O 1
ATOM 1163 N N . LEU A 1 150 ? -6.142 -0.387 4.319 1.00 98.19 150 LEU A N 1
ATOM 1164 C CA . LEU A 1 150 ? -4.796 -0.254 3.781 1.00 98.19 150 LEU A CA 1
ATOM 1165 C C . LEU A 1 150 ? -4.782 0.730 2.602 1.00 98.19 150 LEU A C 1
ATOM 1167 O O . LEU A 1 150 ? -5.630 0.639 1.712 1.00 98.19 150 LEU A O 1
ATOM 1171 N N . VAL A 1 151 ? -3.777 1.601 2.568 1.00 98.12 151 VAL A N 1
ATOM 1172 C CA . VAL A 1 151 ? -3.356 2.430 1.431 1.00 98.12 151 VAL A CA 1
ATOM 1173 C C . VAL A 1 151 ? -1.888 2.134 1.151 1.00 98.12 151 VAL A C 1
ATOM 1175 O O . VAL A 1 151 ? -1.070 2.092 2.072 1.00 98.12 151 VAL A O 1
ATOM 1178 N N . ILE A 1 152 ? -1.557 1.931 -0.121 1.00 97.88 152 ILE A N 1
ATOM 1179 C CA . ILE A 1 152 ? -0.199 1.626 -0.573 1.00 97.88 152 ILE A CA 1
ATOM 1180 C C . ILE A 1 152 ? 0.307 2.790 -1.424 1.00 97.88 152 ILE A C 1
ATOM 1182 O O . ILE A 1 152 ? -0.279 3.121 -2.456 1.00 97.88 152 ILE A O 1
ATOM 1186 N N . ILE A 1 153 ? 1.411 3.388 -0.986 1.00 96.75 153 ILE A N 1
ATOM 1187 C CA . ILE A 1 153 ? 2.132 4.438 -1.701 1.00 96.75 153 ILE A CA 1
ATOM 1188 C C . ILE A 1 153 ? 3.228 3.773 -2.535 1.00 96.75 153 ILE A C 1
ATOM 1190 O O . ILE A 1 153 ? 4.212 3.264 -1.996 1.00 96.75 153 ILE A O 1
ATOM 1194 N N . ALA A 1 154 ? 3.040 3.734 -3.849 1.00 95.62 154 ALA A N 1
ATOM 1195 C CA . ALA A 1 154 ? 4.010 3.178 -4.778 1.00 95.62 154 ALA A CA 1
ATOM 1196 C C . ALA A 1 154 ? 5.095 4.213 -5.100 1.00 95.62 154 ALA A C 1
ATOM 1198 O O . ALA A 1 154 ? 4.785 5.343 -5.462 1.00 95.62 154 ALA A O 1
ATOM 1199 N N . LEU A 1 155 ? 6.360 3.816 -4.974 1.00 93.94 155 LEU A N 1
ATOM 1200 C CA . LEU A 1 155 ? 7.536 4.668 -5.180 1.00 93.94 155 LEU A CA 1
ATOM 1201 C C . LEU A 1 155 ? 8.056 4.645 -6.630 1.00 93.94 155 LEU A C 1
ATOM 1203 O O . LEU A 1 155 ? 9.001 5.359 -6.954 1.00 93.94 155 LEU A O 1
ATOM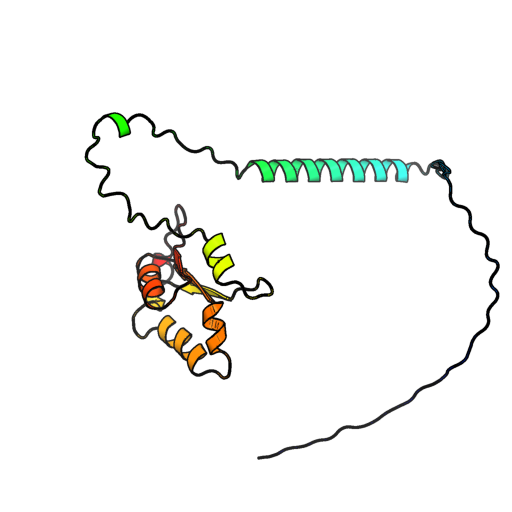 1207 N N . ASP A 1 156 ? 7.467 3.804 -7.485 1.00 92.62 156 ASP A N 1
ATOM 1208 C CA . ASP A 1 156 ? 7.783 3.674 -8.906 1.00 92.62 156 ASP A CA 1
ATOM 1209 C C . ASP A 1 156 ? 6.606 3.062 -9.696 1.00 92.62 156 ASP A C 1
ATOM 1211 O O . ASP A 1 156 ? 5.674 2.472 -9.136 1.00 92.62 156 ASP A O 1
ATOM 1215 N N . ALA A 1 157 ? 6.662 3.170 -11.026 1.00 92.00 157 ALA A N 1
ATOM 1216 C CA . ALA A 1 157 ? 5.587 2.736 -11.918 1.00 92.00 157 ALA A CA 1
ATOM 1217 C C . ALA A 1 157 ? 5.319 1.215 -11.909 1.00 92.00 157 ALA A C 1
ATOM 1219 O O . ALA A 1 157 ? 4.187 0.795 -12.159 1.00 92.00 157 ALA A O 1
ATOM 1220 N N . LYS A 1 158 ? 6.317 0.368 -11.608 1.00 93.75 158 LYS A N 1
ATOM 1221 C CA . LYS A 1 158 ? 6.130 -1.095 -11.546 1.00 93.75 158 LYS A CA 1
ATOM 1222 C C . LYS A 1 158 ? 5.453 -1.485 -10.238 1.00 93.75 158 LYS A C 1
ATOM 1224 O O . LYS A 1 158 ? 4.508 -2.275 -10.256 1.00 93.75 158 LYS A O 1
ATOM 1229 N N . ALA A 1 159 ? 5.874 -0.877 -9.129 1.00 95.81 159 ALA A N 1
ATOM 1230 C CA . ALA A 1 159 ? 5.197 -0.979 -7.844 1.00 95.81 159 ALA A CA 1
ATOM 1231 C C . ALA A 1 159 ? 3.734 -0.527 -7.941 1.00 95.81 159 ALA A C 1
ATOM 1233 O O . ALA A 1 159 ? 2.848 -1.211 -7.429 1.00 95.81 159 ALA A O 1
ATOM 1234 N N . TYR A 1 160 ? 3.462 0.572 -8.652 1.00 95.44 160 TYR A N 1
ATOM 1235 C CA . TYR A 1 160 ? 2.104 1.077 -8.855 1.00 95.44 160 TYR A CA 1
ATOM 1236 C C . TYR A 1 160 ? 1.256 0.137 -9.724 1.00 95.44 160 TYR A C 1
ATOM 1238 O O . TYR A 1 160 ? 0.130 -0.192 -9.344 1.00 95.44 160 TYR A O 1
ATOM 1246 N N . SER A 1 161 ? 1.813 -0.369 -10.833 1.00 96.00 161 SER A N 1
ATOM 1247 C CA . SER A 1 161 ? 1.150 -1.368 -11.682 1.00 96.00 161 SER A CA 1
ATOM 1248 C C . SER A 1 161 ? 0.770 -2.618 -10.885 1.00 96.00 161 SER A C 1
ATOM 1250 O O . SER A 1 161 ? -0.403 -2.984 -10.848 1.00 96.00 161 SER A O 1
ATOM 1252 N N . ARG A 1 162 ? 1.732 -3.228 -10.176 1.00 97.00 162 ARG A 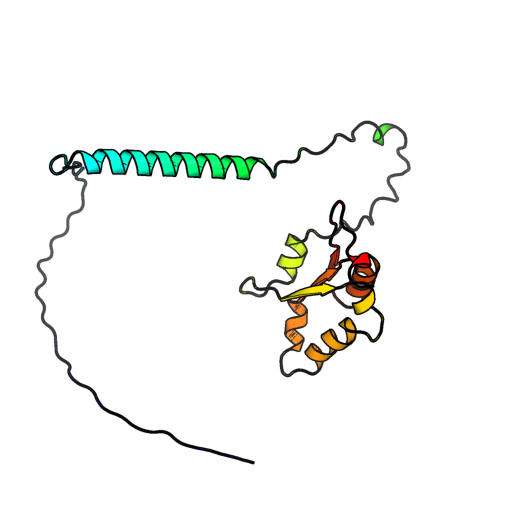N 1
ATOM 1253 C CA . ARG A 1 162 ? 1.487 -4.405 -9.327 1.00 97.00 162 ARG A CA 1
ATOM 1254 C C . ARG A 1 162 ? 0.460 -4.112 -8.237 1.00 97.00 162 ARG A C 1
ATOM 1256 O O . ARG A 1 162 ? -0.422 -4.927 -7.982 1.00 97.00 162 ARG A O 1
ATOM 1263 N N . CYS A 1 163 ? 0.560 -2.951 -7.592 1.00 96.88 163 CYS A N 1
ATOM 1264 C CA . CYS A 1 163 ? -0.378 -2.555 -6.551 1.00 96.88 163 CYS A CA 1
ATOM 1265 C C . CYS A 1 163 ? -1.819 -2.587 -7.075 1.00 96.88 163 CYS A C 1
ATOM 1267 O O . CYS A 1 163 ? -2.681 -3.181 -6.433 1.00 96.88 163 CYS A O 1
ATOM 1269 N N . ARG A 1 164 ? -2.067 -2.025 -8.266 1.00 96.00 164 ARG A N 1
ATOM 1270 C CA . ARG A 1 164 ? -3.399 -1.972 -8.892 1.00 96.00 164 ARG A CA 1
ATOM 1271 C C . ARG A 1 164 ? -3.954 -3.340 -9.309 1.00 96.00 164 ARG A C 1
ATOM 1273 O O . ARG A 1 164 ? -5.166 -3.464 -9.455 1.00 96.00 164 ARG A O 1
ATOM 1280 N N . GLU A 1 165 ? -3.110 -4.358 -9.482 1.00 96.00 165 GLU A N 1
ATOM 1281 C CA . GLU A 1 165 ? -3.543 -5.755 -9.672 1.00 96.00 165 GLU A CA 1
ATOM 1282 C C . GLU A 1 165 ? -4.023 -6.395 -8.360 1.00 96.00 165 GLU A C 1
ATOM 1284 O O . GLU A 1 165 ? -4.929 -7.228 -8.363 1.00 96.00 165 GLU A O 1
ATOM 1289 N N . LEU A 1 166 ? -3.390 -6.033 -7.238 1.00 95.69 166 LEU A N 1
ATOM 1290 C CA . LEU A 1 166 ? -3.603 -6.646 -5.923 1.00 95.69 166 LEU A CA 1
ATOM 1291 C C . LEU A 1 166 ? -4.626 -5.908 -5.052 1.00 95.69 166 LEU A C 1
ATOM 1293 O O . LEU A 1 166 ? -5.241 -6.523 -4.177 1.00 95.69 166 LEU A O 1
ATOM 1297 N N . HIS A 1 167 ? -4.777 -4.594 -5.237 1.00 96.69 167 HIS A N 1
ATOM 1298 C CA . HIS A 1 167 ? -5.483 -3.723 -4.303 1.00 96.69 167 HIS A CA 1
ATOM 1299 C C . HIS A 1 167 ? -6.151 -2.511 -4.961 1.00 96.69 167 HIS A C 1
ATOM 1301 O O . HIS A 1 167 ? -5.733 -1.999 -5.995 1.00 96.69 167 HIS A O 1
ATOM 1307 N N . LYS A 1 168 ? -7.200 -2.019 -4.298 1.00 95.56 168 LYS A N 1
ATOM 1308 C CA . LYS A 1 168 ? -8.047 -0.895 -4.733 1.00 95.56 168 LYS A CA 1
ATOM 1309 C C . LYS A 1 168 ? -7.571 0.484 -4.259 1.00 95.56 168 LYS A C 1
ATOM 1311 O O . LYS A 1 168 ? -8.035 1.489 -4.791 1.00 95.56 168 LYS A O 1
ATOM 1316 N N . HIS A 1 169 ? -6.701 0.553 -3.247 1.00 96.94 169 HIS A N 1
ATOM 1317 C CA . HIS A 1 169 ? -6.214 1.812 -2.666 1.00 96.94 169 HIS A CA 1
ATOM 1318 C C . HIS A 1 169 ? -4.698 1.938 -2.860 1.00 96.94 169 HIS A C 1
ATOM 1320 O O . HIS A 1 169 ? -3.903 1.737 -1.940 1.00 96.94 169 HIS A O 1
ATOM 1326 N N . CYS A 1 170 ? -4.323 2.254 -4.095 1.00 96.50 170 CYS A N 1
ATOM 1327 C CA . CYS A 1 170 ? -2.957 2.528 -4.523 1.00 96.50 170 CYS A CA 1
ATOM 1328 C C . CYS A 1 170 ? -2.833 4.005 -4.898 1.00 96.50 170 CYS A C 1
ATOM 1330 O O . CYS A 1 170 ? -3.778 4.574 -5.444 1.00 96.50 170 CYS A O 1
ATOM 1332 N N . PHE A 1 171 ? -1.671 4.597 -4.648 1.00 95.94 171 PHE A N 1
ATOM 1333 C CA . PHE A 1 171 ? -1.328 5.948 -5.085 1.00 95.94 171 PHE A CA 1
ATOM 1334 C C . PHE A 1 171 ? 0.107 5.962 -5.622 1.00 95.94 171 PHE A C 1
ATOM 1336 O O . PHE A 1 171 ? 0.990 5.366 -5.001 1.00 95.94 171 PHE A O 1
ATOM 1343 N N . SER A 1 172 ? 0.329 6.609 -6.767 1.00 94.25 172 SER A N 1
ATOM 1344 C CA . SER A 1 172 ? 1.661 6.811 -7.345 1.00 94.25 172 SER A CA 1
ATOM 1345 C C . SER A 1 172 ? 2.331 8.013 -6.677 1.00 94.25 172 SER A C 1
ATOM 1347 O O . SER A 1 172 ? 1.770 9.107 -6.683 1.00 94.25 172 SER A O 1
ATOM 1349 N N . LEU A 1 173 ? 3.505 7.833 -6.066 1.00 91.31 173 LEU A N 1
ATOM 1350 C CA . LEU A 1 173 ? 4.248 8.936 -5.461 1.00 91.31 173 LEU A CA 1
ATOM 1351 C C . LEU A 1 173 ? 5.126 9.627 -6.505 1.00 91.31 173 LEU A C 1
ATOM 1353 O O . LEU A 1 173 ? 6.260 9.219 -6.748 1.00 91.31 173 LEU A O 1
ATOM 1357 N N . GLU A 1 174 ? 4.617 10.711 -7.079 1.00 81.81 174 GLU A N 1
ATOM 1358 C CA . GLU A 1 174 ? 5.424 11.612 -7.897 1.00 81.81 174 GLU A CA 1
ATOM 1359 C C . GLU A 1 174 ? 6.215 12.583 -7.003 1.00 81.81 174 GLU A C 1
ATOM 1361 O O . GLU A 1 174 ? 5.646 13.292 -6.172 1.00 81.81 174 GLU A O 1
ATOM 1366 N N . THR A 1 175 ? 7.540 12.627 -7.173 1.00 71.81 175 THR A N 1
ATOM 1367 C CA . THR A 1 175 ? 8.425 13.599 -6.512 1.00 71.81 175 THR A CA 1
ATOM 1368 C C . THR A 1 175 ? 9.365 14.247 -7.514 1.00 71.81 175 THR A C 1
ATOM 1370 O O . THR A 1 175 ? 10.208 13.573 -8.109 1.00 71.81 175 THR A O 1
ATOM 1373 N N . GLU A 1 176 ? 9.272 15.570 -7.668 1.00 65.25 176 GLU A N 1
ATOM 1374 C CA . GLU A 1 176 ? 10.191 16.319 -8.525 1.00 65.25 176 GLU A CA 1
ATOM 1375 C C . GLU A 1 176 ? 11.645 16.151 -8.048 1.00 65.25 176 GLU A C 1
ATOM 1377 O O . GLU A 1 176 ? 11.996 16.469 -6.912 1.00 65.25 176 GLU A O 1
ATOM 1382 N N . GLY A 1 177 ? 12.506 15.640 -8.933 1.00 57.91 177 GLY A N 1
ATOM 1383 C CA . GLY A 1 177 ? 13.950 15.543 -8.702 1.00 57.91 177 GLY A CA 1
ATOM 1384 C C . GLY A 1 177 ? 14.438 14.373 -7.836 1.00 57.91 177 GLY A C 1
ATOM 1385 O O . GLY A 1 177 ? 15.639 14.314 -7.574 1.00 57.91 177 GLY A O 1
ATOM 1386 N N . VAL A 1 178 ? 13.576 13.436 -7.415 1.00 62.97 178 VAL A N 1
ATOM 1387 C CA . VAL A 1 178 ? 13.984 12.252 -6.628 1.00 62.97 178 VAL A CA 1
ATOM 1388 C C . VAL A 1 178 ? 13.431 10.962 -7.238 1.00 62.97 178 VAL A C 1
ATOM 1390 O O . VAL A 1 178 ? 12.221 10.799 -7.357 1.00 62.97 178 VAL A O 1
ATOM 1393 N N . ASP A 1 179 ? 14.327 10.028 -7.579 1.00 65.12 179 ASP A N 1
ATOM 1394 C CA . ASP A 1 179 ? 14.001 8.666 -8.028 1.00 65.12 179 ASP A CA 1
ATOM 1395 C C . ASP A 1 179 ? 14.335 7.646 -6.927 1.00 65.12 179 ASP A C 1
ATOM 1397 O O . ASP A 1 179 ? 15.491 7.255 -6.728 1.00 65.12 179 ASP A O 1
ATOM 1401 N N . PHE A 1 180 ? 13.305 7.191 -6.213 1.00 66.19 180 PHE A N 1
ATOM 1402 C CA . PHE A 1 180 ? 13.438 6.209 -5.137 1.00 66.19 180 PHE A CA 1
ATOM 1403 C C . PHE A 1 180 ? 13.765 4.786 -5.617 1.00 66.19 180 PHE A C 1
ATOM 1405 O O . PHE A 1 180 ? 14.210 3.976 -4.801 1.00 66.19 180 PHE A O 1
ATOM 1412 N N . SER A 1 181 ? 13.626 4.464 -6.910 1.00 63.81 181 SER A N 1
ATOM 1413 C CA . SER A 1 181 ? 14.010 3.145 -7.445 1.00 63.81 181 SER A CA 1
ATOM 1414 C C . SER A 1 181 ? 15.522 2.894 -7.346 1.00 63.81 181 SER A C 1
ATOM 1416 O O . SER A 1 181 ? 15.966 1.747 -7.282 1.00 63.81 181 SER A O 1
ATOM 1418 N N . SER A 1 182 ? 16.313 3.969 -7.257 1.00 62.81 182 SER A N 1
ATOM 1419 C CA . SER A 1 182 ? 17.763 3.928 -7.044 1.00 62.81 182 SER A CA 1
ATOM 1420 C C . SER A 1 182 ? 18.185 3.598 -5.602 1.00 62.81 182 SER A C 1
ATOM 1422 O O . SER A 1 182 ? 19.311 3.158 -5.385 1.00 62.81 182 SER A O 1
ATOM 1424 N N . VAL A 1 183 ? 17.297 3.786 -4.616 1.00 62.81 183 VAL A N 1
ATOM 1425 C CA . VAL A 1 183 ? 17.615 3.695 -3.174 1.00 62.81 183 VAL A CA 1
ATOM 1426 C C . VAL A 1 183 ? 17.553 2.254 -2.644 1.00 62.81 183 VAL A C 1
ATOM 1428 O O . VAL A 1 183 ? 18.135 1.950 -1.605 1.00 62.81 183 VAL A O 1
ATOM 1431 N N . PHE A 1 184 ? 16.864 1.356 -3.354 1.00 56.22 184 PHE A N 1
ATOM 1432 C CA . PHE A 1 184 ? 16.545 -0.008 -2.908 1.00 56.22 184 PHE A CA 1
ATOM 1433 C C . PHE A 1 184 ? 17.010 -1.090 -3.902 1.00 56.22 184 PHE A C 1
ATOM 1435 O O . PHE A 1 184 ? 16.297 -2.071 -4.126 1.00 56.22 184 PHE A O 1
ATOM 1442 N N . LYS A 1 185 ? 18.174 -0.888 -4.531 1.00 47.12 185 LYS A N 1
ATOM 1443 C CA . LYS A 1 185 ? 18.672 -1.680 -5.666 1.00 47.12 185 LYS A CA 1
ATOM 1444 C C . LYS A 1 185 ? 19.997 -2.388 -5.388 1.00 47.12 185 LYS A C 1
ATOM 1446 O O . LYS A 1 185 ? 20.817 -1.809 -4.645 1.00 47.12 185 LYS A O 1
#

InterPro domains:
  IPR005069 Nucleotide-diphospho-sugar transferase [PF03407] (146-182)
  IPR044821 Putative nucleotide-diphospho-sugar transferase At1g28695/At4g15970-like [PTHR46038] (48-182)

Foldseek 3Di:
DDDDDDDDDDDDDDDDDDDDDDDPDDDDDDDDPDDDDDDDDPPVVVVVVVVVVVVVVVVVVVVVVVVPPVDDDDDDDPPPCVPDVPVVPPPDPPPPQDPLVNLQVQLADPVSDAAEDEWELQQLPPPHVVVVVQVCQVPDDPSVVNLSRYAYEYLDDSRQVSCVVVHDHYHYDDDPPDRCNVVPD

Organism: Brassica cretica (NCBI:txid69181)

=== Feature glossary ===
Legend for the data blocks above and below:

— What the protein is —

Sequence gives the chain of amino acids in standard one-letter code (A=alanine, C=cysteine, …, Y=tyrosine), read N→C. It is the only feature that is directly encoded by the gene; all structural features are derived from the folded form of this sequence.

The annotation block draws on four external resources. InterPro: which protein families and domains the sequence belongs to. GO: standardized terms for what the protein does, what process it participates in, and where in the cell it acts. CATH: which structural fold it has in the CATH hierarchy. Organism: the species of origin.

— Where its atoms are —

Atomic coordinates in PDBx/mmCIF format — the same representation the Protein Data Bank distributes. Each line of the _atom_site loop places one backbone atom in Cartesian space (units: ångströms, origin: arbitrary).

Six rendered views show the 3D structure from the faces of a cube — i.e. along ±x, ±y, ±z. Rendering representation is drawn randomly per protein from cartoon (secondary-structure ribbons), sticks (backbone bonds), or molecular surface; coloring is either N→C rainbow (blue at the N-terminus through red at the C-terminus) or one color per chain.

— Local backbone conformation —

DSSP 8-state secondary structure assigns each residue one of H (α-helix), G (3₁₀-helix), I (π-helix), E (extend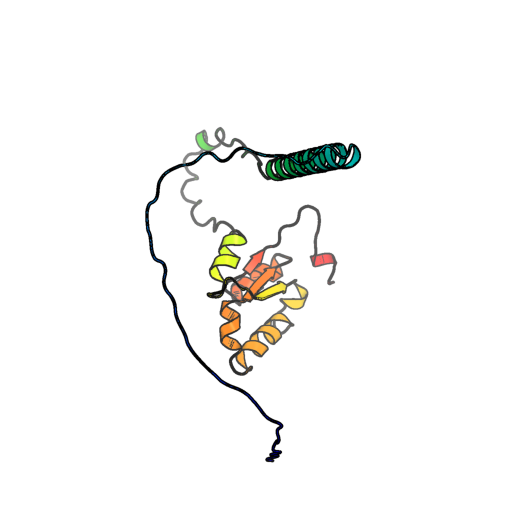ed β-strand), B (isolated β-bridge), T (hydrogen-bonded turn), S (bend), or '-' (coil). The assignment is computed from backbone hydrogen-bond geometry via the Kabsch–Sander algorithm.

P-SEA three-state annotation labels each residue as helix, strand, or coil based purely on the geometry of the Cα trace. It serves as a fallback when the full backbone (and thus DSSP) is unavailable.

φ (phi) and ψ (psi) are the two rotatable backbone dihedrals per residue: φ is the C(i-1)–N–Cα–C torsion, ψ is the N–Cα–C–N(i+1) torsion, both in degrees on (−180°, 180°]. α-helical residues cluster near (−60°, −45°); β-strand residues near (−120°, +130°). A Ramachandran plot is simply a scatter of (φ, ψ) for every residue.

— Global shape and packing —

Radius of gyration (Rg) is the root-mean-square distance of Cα atoms from their centroid — a single number for overall size and compactness. A globular domain of N residues has Rg ≈ 2.2·N^0.38 Å; an extended or disordered chain has a much larger Rg. The Cα contact count is the number of residue pairs whose Cα atoms are within 8 Å and are more than four positions apart in sequence — a standard proxy for tertiary packing density. The bounding box is the smallest axis-aligned box enclosing all Cα atoms.

Accessible surface area quantifies burial. A residue with SASA near zero is packed into the hydrophobic core; one with SASA >100 Å² sits on the surface. Computed here via the Shrake–Rupley numerical algorithm with a 1.4 Å probe.

The contact map is a binary N×N matrix image: pixel (i, j) is dark where Cα_i and Cα_j are within 8 Å and |i−j|>4. Because the |i−j|>4 filter removes local helical contacts, off-diagonal stripes parallel to the main diagonal indicate parallel β-sheets; stripes perpendicular to it indicate antiparallel β-sheets. The Ramachandran plot scatters every residue's (φ, ψ) pair against the sterically allowed regions. The PAE heatmap renders the predicted-aligned-error matrix.

— Structural neighborhood —

A 3Di character summarizes, for each residue, the relative orientation of the Cα frame of its nearest spatial neighbor. Because it encodes fold topology rather than chemistry, 3Di alignments detect remote structural similarity that sequence alignment misses.

Structural nearest neighbors (via Foldseek easy-search vs the PDB). Reported per hit: target PDB id, E-value, and alignment TM-score. A TM-score above ~0.5 is the conventional threshold for 'same fold'.

— Confidence and disorder —

For AlphaFold models, the B-factor field carries pLDDT — the model's own estimate of local accuracy on a 0–100 scale. Regions with pLDDT<50 should be treated as essentially unmodeled; they often correspond to intrinsically disordered segments.

B-factor (Debye–Waller factor) reflects atomic displacement in the crystal lattice. It is an experimental observable (units Å²), not a prediction; low values mean the atom is pinned down, high values mean it moves or is heterogeneous across the crystal.

Predicted Aligned Error (PAE) is an AlphaFold confidence matrix: entry (i, j) is the expected error in the position of residue j, in ångströms, when the prediction is superimposed on the true structure at residue i. Low PAE within a block of residues means that block is internally rigid and well-predicted; high PAE between two blocks means their relative placement is uncertain even if each block individually is confident.